Protein 5GTQ (pdb70)

Nearest PDB structures (foldseek):
  5d9c-assembly1_A  TM=1.001E+00  e=8.398E-59  Photinus pyralis
  4gn9-assembly1_A  TM=9.349E-01  e=7.511E-30  Mus musculus
  4gnc-assembly1_A  TM=9.225E-01  e=2.048E-28  Homo sapiens
  2ghs-assembly1_A  TM=9.171E-01  e=7.211E-23  Agrobacterium fabrum str. C58
  3o4j-assembly2_D  TM=4.867E-01  e=7.366E-07  Aeropyrum pernix

Foldseek 3Di:
DWDKFFPVLFFFAQFKAAWAAAQVQQKIKTARQPQQKIKIARPVVSDIAMAHDDFGWAYWFAAPPDPQWTFIWGFQWTWIFRDPRHDRHTPDIGTLDRQCVPPVQKGKHHWAAAQVQKIKTKMAGVPQDPLDDDFFMWIWIQDPPSDIDTAGGRAHAWAAWEAAPVRQKIWTFRQNQQFIWIWGADPVVRYTHDIDTQAHCVVPVQDATWHYWYAFNVGWIWTWGALRQWIWTAHPVHGHGTDDIDGHQARGWHYWAFGDNQQAKIKIWGRLNDDPPRPDDSVRHTTTIIIIHDPPTGHDHGRHHYD

Radius of gyration: 17.48 Å; Cα contacts (8 Å, |Δi|>4): 980; chains: 1; bounding box: 40×47×46 Å

Organism: Photinus pyralis (NCBI:txid7054)

InterPro domains:
  IPR005511 Senescence marker protein-30 (SMP-30) [PR01790] (17-34)
  IPR005511 Senescence marker protein-30 (SMP-30) [PR01790] (100-121)
  IPR005511 Senescence marker protein-30 (SMP-30) [PR01790] (145-167)
  IPR005511 Senescence marker protein-30 (SMP-30) [PR01790] (168-188)
  IPR005511 Senescence marker protein-30 (SMP-30) [PR01790] (210-227)
  IPR005511 Senescence marker protein-30 (SMP-30) [PR01790] (254-272)
  IPR011042 Six-bladed beta-propeller, TolB-like [G3DSA:2.120.10.30] (1-308)
  IPR013658 SMP-30/Gluconolactonase/LRE-like region [PF08450] (16-272)

Solvent-accessible surface area: 12678 Å² total; per-residue (Å²): 114,48,97,45,82,100,1,82,84,7,33,137,15,32,19,0,9,10,16,15,2,9,50,157,83,44,6,0,24,0,0,2,10,63,94,71,18,2,9,23,2,14,24,96,114,138,90,79,17,86,0,116,25,110,77,30,0,2,2,3,5,10,11,36,77,34,129,38,65,10,0,0,0,8,50,21,50,0,0,8,3,38,5,86,5,93,53,42,52,26,105,60,92,81,59,25,35,48,14,9,80,177,75,180,68,3,17,1,12,11,8,60,4,0,64,79,1,27,1,0,1,0,0,23,4,67,89,24,26,40,95,158,25,56,78,58,2,10,0,9,9,8,23,67,133,106,93,37,80,114,40,25,59,109,0,11,20,0,5,0,0,2,11,14,119,87,43,134,30,0,5,5,0,7,4,27,62,66,59,0,5,20,5,50,9,63,32,104,89,33,48,27,61,97,78,89,67,1,1,17,0,131,136,47,167,7,54,12,36,0,11,0,2,18,18,2,94,113,20,14,0,2,0,0,0,30,21,1,37,62,0,0,36,0,10,30,160,108,88,47,42,64,83,67,56,10,139,0,71,2,0,1,0,0,6,4,11,5,0,1,92,94,19,54,41,0,1,0,0,0,0,15,67,81,67,153,112,41,96,41,112,122,97,84,7,55,0,26,0,3,40,0,47,65,23,76,12,81,0,85,37,26,56,76,0,134,96

Secondary structure (DSSP, 8-state):
--EEEE-GGG---SSEEEEEEETTTTEEEEEETTTTEEEEEEGGGTEEEEEE-SS----EEEBTT-TTEEEEEETTEEEEEE--SSSSS-SEEEEEEES-TT-TTEEEEEEEE-TTS-EEEEEEETT--SSS----EEEEEE-GGG-EEEEEEEESBEEEEEE-TTSSEEEEEEGGGTEEEEEEEETTTTEEEEEEEEEEGGGGT--SEEEEEEE-TTS-EEEEEETTTEEEEE-SSSTT-EEEEEE-SSSBEEEEEEESTTS-EEEEEE-----TT-SS-GGG-----EEEE--S----PPPPBP-

B-factor: mean 13.77, std 8.2, range [5.48, 49.73]

CATH classification: 2.120.10.30

Structure (mmCIF, N/CA/C/O backbone):
data_5GTQ
#
_entry.id   5GTQ
#
_cell.length_a   47.275
_cell.length_b   76.696
_cell.length_c   83.980
_cell.angle_alpha   90.000
_cell.angle_beta   90.000
_cell.angle_gamma   90.000
#
_symmetry.space_group_name_H-M   'P 21 21 21'
#
loop_
_entity.id
_entity.type
_entity.pdbx_description
1 polymer 'Luciferin regenerating enzyme'
2 non-polymer 'MERCURY (II) ION'
3 non-polymer 'MAGNESIUM ION'
4 non-polymer (4S)-2-METHYL-2,4-PENTANEDIOL
5 non-polymer GLYCEROL
6 water water
#
loop_
_atom_site.group_PDB
_atom_site.id
_atom_site.type_symbol
_atom_site.label_atom_id
_atom_site.label_alt_id
_atom_site.label_comp_id
_atom_site.label_asym_id
_atom_site.label_entity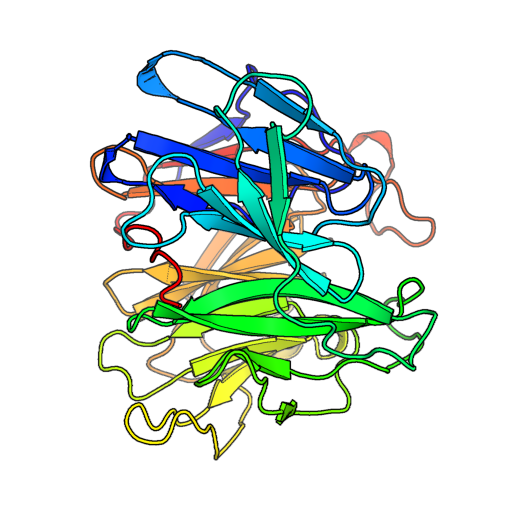_id
_atom_site.label_seq_id
_atom_site.pdbx_PDB_ins_code
_atom_site.Cartn_x
_atom_site.Cartn_y
_atom_site.Cartn_z
_atom_site.occupancy
_atom_site.B_iso_or_equiv
_atom_site.auth_seq_id
_atom_site.auth_comp_id
_atom_site.auth_asym_id
_atom_site.auth_atom_id
_atom_site.pdbx_PDB_model_num
ATOM 1 N N . GLY A 1 5 ? 40.700 38.451 27.264 1.00 32.48 2 GLY A N 1
ATOM 2 C CA . GLY A 1 5 ? 39.983 37.254 26.869 1.00 29.69 2 GLY A CA 1
ATOM 3 C C . GLY A 1 5 ? 40.587 36.550 25.669 1.00 27.65 2 GLY A C 1
ATOM 4 O O . GLY A 1 5 ? 41.363 37.148 24.921 1.00 28.97 2 GLY A O 1
ATOM 5 N N . PRO A 1 6 ? 40.235 35.279 25.482 1.00 24.16 3 PRO A N 1
ATOM 6 C CA . PRO A 1 6 ? 40.779 34.523 24.348 1.00 21.49 3 PRO A CA 1
ATOM 7 C C . PRO A 1 6 ? 40.408 35.179 23.027 1.00 18.47 3 PRO A C 1
ATOM 8 O O . PRO A 1 6 ? 39.398 35.876 22.918 1.00 21.44 3 PRO A O 1
ATOM 12 N N . VAL A 1 7 ? 41.246 34.963 22.018 1.00 15.58 4 VAL A N 1
ATOM 13 C CA . VAL A 1 7 ? 41.001 35.478 20.676 1.00 15.98 4 VAL A CA 1
ATOM 14 C C . VAL A 1 7 ? 40.318 34.381 19.868 1.00 12.64 4 VAL A C 1
ATOM 15 O O . VAL A 1 7 ? 40.830 33.261 19.762 1.00 13.26 4 VAL A O 1
ATOM 19 N N . VAL A 1 8 ? 39.157 34.696 19.309 1.00 12.91 5 VAL A N 1
ATOM 20 C CA . VAL A 1 8 ? 38.389 33.771 18.486 1.00 12.07 5 VAL A CA 1
ATOM 21 C C . VAL A 1 8 ? 38.470 34.285 17.057 1.00 12.76 5 VAL A C 1
ATOM 22 O O . VAL A 1 8 ? 37.952 35.364 16.751 1.00 15.71 5 VAL A O 1
ATOM 26 N N . GLU A 1 9 ? 39.126 33.528 16.181 1.00 12.36 6 GLU A N 1
ATOM 27 C CA . GLU A 1 9 ? 39.332 33.929 14.797 1.00 13.45 6 GLU A CA 1
ATOM 28 C C . GLU A 1 9 ? 38.477 33.060 13.890 1.00 11.25 6 GLU A C 1
ATOM 29 O O . GLU A 1 9 ? 38.561 31.835 13.944 1.00 11.77 6 GLU A O 1
ATOM 35 N N . LYS A 1 10 ? 37.677 33.684 13.044 1.00 11.44 7 LYS A N 1
ATOM 36 C CA . LYS A 1 10 ? 37.008 32.954 11.978 1.00 12.36 7 LYS A CA 1
ATOM 37 C C . LYS A 1 10 ? 38.039 32.634 10.900 1.00 12.40 7 LYS A C 1
ATOM 38 O O . LYS A 1 10 ? 38.774 33.517 10.464 1.00 16.08 7 LYS A O 1
ATOM 44 N N . ILE A 1 11 ? 38.119 31.378 10.473 1.00 10.91 8 ILE A N 1
ATOM 45 C CA . ILE A 1 11 ? 39.095 30.993 9.457 1.00 11.80 8 ILE A CA 1
ATOM 46 C C . ILE A 1 11 ? 38.472 31.260 8.093 1.00 12.65 8 ILE A C 1
ATOM 47 O O . ILE A 1 11 ? 37.721 30.437 7.559 1.00 13.39 8 ILE A O 1
ATOM 52 N N . ALA A 1 12 ? 38.788 32.427 7.531 1.00 17.72 9 ALA A N 1
ATOM 53 C CA . ALA A 1 12 ? 38.151 32.844 6.288 1.00 20.20 9 ALA A CA 1
ATOM 54 C C . ALA A 1 12 ? 38.411 31.842 5.171 1.00 21.03 9 ALA A C 1
ATOM 55 O O . ALA A 1 12 ? 37.508 31.542 4.376 1.00 24.46 9 ALA A O 1
ATOM 57 N N . GLU A 1 13 ? 39.635 31.295 5.116 1.00 19.53 10 GLU A N 1
ATOM 58 C CA . GLU A 1 13 ? 40.037 30.386 4.043 1.00 20.49 10 GLU A CA 1
ATOM 59 C C . GLU A 1 13 ? 39.128 29.165 3.943 1.00 17.91 10 GLU A C 1
ATOM 60 O O . GLU A 1 13 ? 39.017 28.563 2.871 1.00 20.50 10 GLU A O 1
ATOM 66 N N A LEU A 1 14 ? 38.381 28.825 4.996 0.80 13.58 11 LEU A N 1
ATOM 67 N N B LEU A 1 14 ? 38.614 28.714 5.075 0.20 15.99 11 LEU A N 1
ATOM 68 C CA A LEU A 1 14 ? 37.639 27.564 5.019 0.80 12.74 11 LEU A CA 1
ATOM 69 C CA B LEU A 1 14 ? 37.591 27.695 5.102 0.20 14.94 11 LEU A CA 1
ATOM 70 C C A LEU A 1 14 ? 36.167 27.654 4.603 0.80 12.44 11 LEU A C 1
ATOM 71 C C B LEU A 1 14 ? 36.266 28.418 4.959 0.20 14.87 11 LEU A C 1
ATOM 72 O O A LEU A 1 14 ? 35.554 26.615 4.333 0.80 12.86 11 LEU A O 1
ATOM 73 O O B LEU A 1 14 ? 36.042 29.455 5.591 0.20 16.16 11 LEU A O 1
ATOM 82 N N A GLY A 1 15 ? 35.580 28.841 4.541 0.80 12.29 12 GLY A N 1
ATOM 83 N N B GLY A 1 15 ? 35.415 27.907 4.093 0.20 13.44 12 GLY A N 1
ATOM 84 C CA A GLY A 1 15 ? 34.175 28.861 4.110 0.80 11.79 12 GLY A CA 1
ATOM 85 C CA B GLY A 1 15 ? 34.151 28.569 3.918 0.20 12.53 12 GLY A CA 1
ATOM 86 C C A GLY A 1 15 ? 33.195 28.304 5.149 0.80 10.42 12 GLY A C 1
ATOM 87 C C B GLY A 1 15 ? 33.208 28.279 5.061 0.20 11.45 12 GLY A C 1
ATOM 88 O O A GLY A 1 15 ? 33.500 28.192 6.343 0.80 12.12 12 GLY A O 1
ATOM 89 O O B GLY A 1 15 ? 33.557 28.345 6.245 0.20 12.32 12 GLY A O 1
ATOM 90 N N . LYS A 1 16 ? 31.992 27.951 4.677 1.00 9.77 13 LYS A N 1
ATOM 91 C CA . LYS A 1 16 ? 30.892 27.604 5.559 1.00 9.35 13 LYS A CA 1
ATOM 92 C C . LYS A 1 16 ? 30.484 26.163 5.306 1.00 8.70 13 LYS A C 1
ATOM 93 O O . LYS A 1 16 ? 30.497 25.698 4.160 1.00 11.71 13 LYS A O 1
ATOM 99 N N . TYR A 1 17 ? 30.099 25.469 6.374 1.00 7.33 14 TYR A N 1
ATOM 100 C CA . TYR A 1 17 ? 29.748 24.058 6.330 1.00 7.35 14 TYR A CA 1
ATOM 101 C C . TYR A 1 17 ? 28.335 23.842 6.838 1.00 7.15 14 TYR A C 1
ATOM 102 O O . TYR A 1 17 ? 27.910 24.478 7.798 1.00 9.65 14 TYR A O 1
ATOM 111 N N . THR A 1 18 ? 27.608 22.937 6.191 1.00 6.98 15 THR A N 1
ATOM 112 C CA . THR A 1 18 ? 26.275 22.567 6.651 1.00 6.74 15 THR A CA 1
ATOM 113 C C . THR A 1 18 ? 26.315 22.038 8.077 1.00 6.61 15 THR A C 1
ATOM 114 O O . THR A 1 18 ? 25.630 22.558 8.970 1.00 6.99 15 THR A O 1
ATOM 118 N N . VAL A 1 19 ? 27.117 21.000 8.306 1.00 6.73 16 VAL A N 1
ATOM 119 C CA . VAL A 1 19 ? 27.422 20.541 9.656 1.00 6.72 16 VAL A CA 1
ATOM 120 C C . VAL A 1 19 ? 28.894 20.143 9.673 1.00 6.23 16 VAL A C 1
ATOM 121 O O . VAL A 1 19 ? 29.234 18.963 9.495 1.00 6.59 16 VAL A O 1
ATOM 125 N N . GLY A 1 20 ? 29.783 21.120 9.819 1.00 6.51 17 GLY A N 1
ATOM 126 C CA . GLY A 1 20 ? 31.185 20.778 10.004 1.00 6.19 17 GLY A CA 1
ATOM 127 C C . GLY A 1 20 ? 31.336 20.040 11.317 1.00 6.08 17 GLY A C 1
ATOM 128 O O . GLY A 1 20 ? 30.645 20.345 12.289 1.00 7.05 17 GLY A O 1
ATOM 129 N N . GLU A 1 21 ? 32.241 19.060 11.362 1.00 6.13 18 GLU A N 1
ATOM 130 C CA . GLU A 1 21 ? 32.249 18.117 12.478 1.00 5.79 18 GLU A CA 1
ATOM 131 C C . GLU A 1 21 ? 33.555 17.323 12.484 1.00 5.69 18 GLU A C 1
ATOM 132 O O . GLU A 1 21 ? 34.360 17.382 11.545 1.00 6.01 18 GLU A O 1
ATOM 138 N N . GLY A 1 22 ? 33.734 16.534 13.547 1.00 5.85 19 GLY A N 1
ATOM 139 C CA . GLY A 1 22 ? 34.800 15.555 13.595 1.00 6.39 19 GLY A CA 1
ATOM 140 C C . GLY A 1 22 ? 36.217 16.057 13.347 1.00 5.62 19 GLY A C 1
ATOM 141 O O . GLY A 1 22 ? 36.990 15.410 12.646 1.00 6.69 19 GLY A O 1
ATOM 142 N N . PRO A 1 23 ? 36.614 17.183 13.942 1.00 5.90 20 PRO A N 1
ATOM 143 C CA . PRO A 1 23 ? 37.978 17.682 13.705 1.00 6.16 20 PRO A CA 1
ATOM 144 C C . PRO A 1 23 ? 39.034 16.773 14.320 1.00 5.65 20 PRO A C 1
ATOM 145 O O . PRO A 1 23 ? 38.879 16.284 15.444 1.00 6.46 20 PRO A O 1
ATOM 149 N N . HIS A 1 24 ? 40.131 16.597 13.584 1.00 6.26 21 HIS A N 1
ATOM 150 C CA . HIS A 1 24 ? 41.227 15.737 14.000 1.00 6.16 21 HIS A CA 1
ATOM 151 C C . HIS A 1 24 ? 42.527 16.414 13.599 1.00 6.18 21 HIS A C 1
ATOM 152 O O . HIS A 1 24 ? 42.727 16.712 12.413 1.00 6.76 21 HIS A O 1
ATOM 159 N N . TRP A 1 25 ? 43.407 16.648 14.567 1.00 6.42 22 TRP A N 1
ATOM 160 C CA . TRP A 1 25 ? 44.688 17.289 14.299 1.00 6.89 22 TRP A CA 1
ATOM 161 C C . TRP A 1 25 ? 45.785 16.237 14.214 1.00 7.05 22 TRP A C 1
ATOM 162 O O . TRP A 1 25 ? 46.097 15.561 15.209 1.00 7.90 22 TRP A O 1
ATOM 173 N N . ASP A 1 26 ? 46.388 16.115 13.037 1.00 7.59 23 ASP A N 1
ATOM 174 C CA . ASP A 1 26 ? 47.557 15.267 12.858 1.00 8.04 23 ASP A CA 1
ATOM 175 C C . ASP A 1 26 ? 48.801 16.112 13.109 1.00 8.46 23 ASP A C 1
ATOM 176 O O . ASP A 1 26 ? 49.154 16.990 12.311 1.00 9.66 23 ASP A O 1
ATOM 181 N N . HIS A 1 27 ? 49.467 15.850 14.224 1.00 9.99 24 HIS A N 1
ATOM 182 C CA . HIS A 1 27 ? 50.521 16.756 14.645 1.00 12.52 24 HIS A CA 1
ATOM 183 C C . HIS A 1 27 ? 51.774 16.616 13.784 1.00 13.18 24 HIS A C 1
ATOM 184 O O . HIS A 1 27 ? 52.447 17.616 13.517 1.00 14.34 24 HIS A O 1
ATOM 191 N N . GLU A 1 28 ? 52.090 15.406 13.308 1.00 13.68 25 GLU A N 1
ATOM 192 C CA . GLU A 1 28 ? 53.309 15.236 12.522 1.00 15.41 25 GLU A CA 1
ATOM 193 C C . GLU A 1 28 ? 53.257 16.010 11.213 1.00 14.52 25 GLU A C 1
ATOM 194 O O . GLU A 1 28 ? 54.283 16.531 10.767 1.00 17.01 25 GLU A O 1
ATOM 200 N N . THR A 1 29 ? 52.085 16.110 10.594 1.00 11.42 26 THR A N 1
ATOM 201 C CA . THR A 1 29 ? 51.946 16.844 9.344 1.00 11.62 26 THR A CA 1
ATOM 202 C C . THR A 1 29 ? 51.284 18.203 9.527 1.00 10.26 26 THR A C 1
ATOM 203 O O . THR A 1 29 ? 51.006 18.884 8.533 1.00 10.81 26 THR A O 1
ATOM 207 N N . GLN A 1 30 ? 51.010 18.602 10.767 1.00 9.51 27 GLN A N 1
ATOM 208 C CA . GLN A 1 30 ? 50.421 19.908 11.058 1.00 9.99 27 GLN A CA 1
ATOM 209 C C . GLN A 1 30 ? 49.187 20.162 10.195 1.00 8.78 27 GLN A C 1
ATOM 210 O O . GLN A 1 30 ? 49.040 21.211 9.568 1.00 9.13 27 GLN A O 1
ATOM 216 N N . THR A 1 31 ? 48.282 19.184 10.194 1.00 8.03 28 THR A N 1
ATOM 217 C CA . THR A 1 31 ? 47.123 19.186 9.316 1.00 8.01 28 THR A CA 1
ATOM 218 C C . THR A 1 31 ? 45.873 18.855 10.111 1.00 7.17 28 THR A C 1
ATOM 219 O O . THR A 1 31 ? 45.871 17.932 10.935 1.00 7.97 28 THR A O 1
ATOM 223 N N . LEU A 1 32 ? 44.806 19.606 9.843 1.00 7.13 29 LEU A N 1
ATOM 224 C CA . LEU A 1 32 ? 43.496 19.352 10.415 1.00 6.71 29 LEU A CA 1
ATOM 225 C C . LEU A 1 32 ? 42.638 18.628 9.387 1.00 7.15 29 LEU A C 1
ATOM 226 O O . LEU A 1 32 ? 42.509 19.083 8.242 1.00 9.52 29 LEU A O 1
ATOM 231 N N . TYR A 1 33 ? 42.034 17.520 9.792 1.00 6.34 30 TYR A N 1
ATOM 232 C CA . TYR A 1 33 ? 41.036 16.828 8.992 1.00 6.81 30 TYR A CA 1
ATOM 233 C C . TYR A 1 33 ? 39.684 16.996 9.673 1.00 6.90 30 TYR A C 1
ATOM 234 O O . TYR A 1 33 ? 39.600 17.089 10.902 1.00 7.79 30 TYR A O 1
ATOM 243 N N . PHE A 1 34 ? 38.617 17.044 8.879 1.00 6.42 31 PHE A N 1
ATOM 244 C CA . PHE A 1 34 ? 37.279 17.139 9.458 1.00 6.32 31 PHE A CA 1
ATOM 245 C C . PHE A 1 34 ? 36.267 16.635 8.434 1.00 5.98 31 PHE A C 1
ATOM 246 O O . PHE A 1 34 ? 36.633 16.216 7.329 1.00 6.59 31 PHE A O 1
ATOM 254 N N . VAL A 1 35 ? 34.991 16.629 8.826 1.00 5.81 32 VAL A N 1
ATOM 255 C CA . VAL A 1 35 ? 33.930 16.108 7.977 1.00 5.80 32 VAL A CA 1
ATOM 256 C C . VAL A 1 35 ? 32.789 17.111 7.908 1.00 5.53 32 VAL A C 1
ATOM 257 O O . VAL A 1 35 ? 32.698 18.046 8.707 1.00 6.17 32 VAL A O 1
ATOM 261 N N . ASP A 1 36 ? 31.870 16.860 6.980 1.00 6.12 33 ASP A N 1
ATOM 262 C CA . ASP A 1 36 ? 30.536 17.432 7.051 1.00 6.00 33 ASP A CA 1
ATOM 263 C C . ASP A 1 36 ? 29.568 16.257 7.209 1.00 6.41 33 ASP A C 1
ATOM 264 O O . ASP A 1 36 ? 29.537 15.354 6.361 1.00 7.48 33 ASP A O 1
ATOM 269 N N . THR A 1 37 ? 28.821 16.223 8.313 1.00 6.77 34 THR A N 1
ATOM 270 C CA . THR A 1 37 ? 27.980 15.051 8.587 1.00 7.18 34 THR A CA 1
ATOM 271 C C . THR A 1 37 ? 26.729 14.971 7.719 1.00 6.64 34 THR A C 1
ATOM 272 O O . THR A 1 37 ? 26.084 13.918 7.729 1.00 7.70 34 THR A O 1
ATOM 276 N N . VAL A 1 38 ? 26.406 16.010 6.941 1.00 6.67 35 VAL A N 1
ATOM 277 C CA . VAL A 1 38 ? 25.269 15.992 6.034 1.00 7.09 35 VAL A CA 1
ATOM 278 C C . VAL A 1 38 ? 25.698 15.919 4.575 1.00 7.28 35 VAL A C 1
ATOM 279 O O . VAL A 1 38 ? 25.062 15.225 3.779 1.00 9.19 35 VAL A O 1
ATOM 283 N N . GLU A 1 39 ? 26.782 16.596 4.211 1.00 6.49 36 GLU A N 1
ATOM 284 C CA . GLU A 1 39 ? 27.123 16.774 2.804 1.00 7.03 36 GLU A CA 1
ATOM 285 C C . GLU A 1 39 ? 27.981 15.651 2.236 1.00 6.36 36 GLU A C 1
ATOM 286 O O . GLU A 1 39 ? 28.355 15.723 1.052 1.00 7.41 36 GLU A O 1
ATOM 292 N N . LYS A 1 40 ? 28.306 14.639 3.037 1.00 5.94 37 LYS A N 1
ATOM 293 C CA . LYS A 1 40 ? 29.000 13.448 2.548 1.00 6.35 37 LYS A CA 1
ATOM 294 C C . LYS A 1 40 ? 30.393 13.808 2.043 1.00 5.69 37 LYS A C 1
ATOM 295 O O . LYS A 1 40 ? 30.856 13.309 1.013 1.00 7.06 37 LYS A O 1
ATOM 301 N N . THR A 1 41 ? 31.090 14.647 2.812 1.00 6.27 38 THR A N 1
ATOM 302 C CA . THR A 1 41 ? 32.403 15.139 2.431 1.00 6.38 38 THR A CA 1
ATOM 303 C C . THR A 1 41 ? 33.385 15.097 3.597 1.00 6.03 38 THR A C 1
ATOM 304 O O . THR A 1 41 ? 33.036 15.329 4.764 1.00 6.40 38 THR A O 1
ATOM 308 N N . PHE A 1 42 ? 34.632 14.824 3.238 1.00 6.30 39 PHE A N 1
ATOM 309 C CA . PHE A 1 42 ? 35.790 14.958 4.099 1.00 6.37 39 PHE A CA 1
ATOM 310 C C . PHE A 1 42 ? 36.571 16.199 3.687 1.00 6.49 39 PHE A C 1
ATOM 311 O O . PHE A 1 42 ? 36.510 16.636 2.532 1.00 7.44 39 PHE A O 1
ATOM 319 N N . HIS A 1 43 ? 37.340 16.747 4.632 1.00 6.77 40 HIS A N 1
ATOM 320 C CA . HIS A 1 43 ? 38.022 18.025 4.448 1.00 6.53 40 HIS A CA 1
ATOM 321 C C . HIS A 1 43 ? 39.395 17.979 5.086 1.00 6.99 40 HIS A C 1
ATOM 322 O O . HIS A 1 43 ? 39.609 17.297 6.096 1.00 7.61 40 HIS A O 1
ATOM 329 N N . LYS A 1 44 ? 40.321 18.722 4.482 1.00 7.07 41 LYS A N 1
ATOM 330 C CA . LYS A 1 44 ? 41.674 18.872 4.994 1.00 7.29 41 LYS A CA 1
ATOM 331 C C . LYS A 1 44 ? 42.051 20.344 4.981 1.00 7.09 41 LYS A C 1
ATOM 332 O O . LYS A 1 44 ? 41.807 21.049 3.988 1.00 8.15 41 LYS A O 1
ATOM 338 N N . TYR A 1 45 ? 42.678 20.801 6.064 1.00 7.14 42 TYR A N 1
ATOM 339 C CA A TYR A 1 45 ? 43.178 22.165 6.175 0.52 7.61 42 TYR A CA 1
ATOM 340 C CA B TYR A 1 45 ? 43.201 22.156 6.132 0.48 7.47 42 TYR A CA 1
ATOM 341 C C . TYR A 1 45 ? 44.611 22.118 6.688 1.00 6.95 42 TYR A C 1
ATOM 342 O O . TYR A 1 45 ? 44.858 21.555 7.757 1.00 7.85 42 TYR A O 1
ATOM 359 N N . VAL A 1 46 ? 45.537 22.724 5.952 1.00 7.79 43 VAL A N 1
ATOM 360 C CA . VAL A 1 46 ? 46.931 22.846 6.380 1.0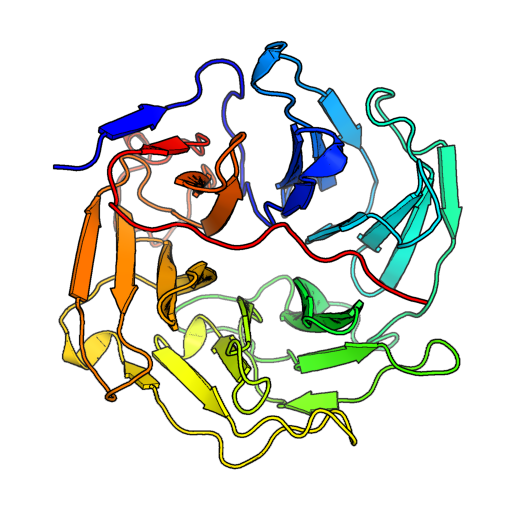0 7.64 43 VAL A CA 1
ATOM 361 C C . VAL A 1 46 ? 47.144 24.319 6.703 1.00 7.70 43 VAL A C 1
ATOM 362 O O . VAL A 1 46 ? 47.342 25.131 5.785 1.00 8.50 43 VAL A O 1
ATOM 366 N N . PRO A 1 47 ? 47.069 24.723 7.974 1.00 8.01 44 PRO A N 1
ATOM 367 C CA . PRO A 1 47 ? 47.046 26.167 8.258 1.00 8.95 44 PRO A CA 1
ATOM 368 C C . PRO A 1 47 ? 48.319 26.883 7.849 1.00 8.64 44 PRO A C 1
ATOM 369 O O . PRO A 1 47 ? 48.248 28.016 7.363 1.00 9.63 44 PRO A O 1
ATOM 373 N N . SER A 1 48 ? 49.489 26.261 8.027 1.00 8.69 45 SER A N 1
ATOM 374 C CA . SER A 1 48 ? 50.731 26.970 7.728 1.00 9.07 45 SER A CA 1
ATOM 375 C C . SER A 1 48 ? 50.879 27.286 6.248 1.00 8.97 45 SER A C 1
ATOM 376 O O . SER A 1 48 ? 51.604 28.223 5.897 1.00 11.58 45 SER A O 1
ATOM 379 N N . GLN A 1 49 ? 50.228 26.525 5.380 1.00 8.04 46 GLN A N 1
ATOM 380 C CA . GLN A 1 49 ? 50.296 26.746 3.942 1.00 7.94 46 GLN A CA 1
ATOM 381 C C . GLN A 1 49 ? 48.997 27.273 3.371 1.00 7.49 46 GLN A C 1
ATOM 382 O O . GLN A 1 49 ? 48.891 27.454 2.154 1.00 8.47 46 GLN A O 1
ATOM 388 N N . LYS A 1 50 ? 47.999 27.512 4.217 1.00 8.22 47 LYS A N 1
ATOM 389 C CA . LYS A 1 50 ? 46.691 27.967 3.768 1.00 9.72 47 LYS A CA 1
ATOM 390 C C . LYS A 1 50 ? 46.155 27.085 2.639 1.00 9.29 47 LYS A C 1
ATOM 391 O O . LYS A 1 50 ? 45.748 27.566 1.583 1.00 10.43 47 LYS A O 1
ATOM 397 N N . LYS A 1 51 ? 46.165 25.770 2.864 1.00 8.57 48 LYS A N 1
ATOM 398 C CA . LYS A 1 51 ? 45.713 24.806 1.870 1.00 8.54 48 LYS A CA 1
ATOM 399 C C . LYS A 1 51 ? 44.453 24.128 2.365 1.00 8.44 48 LYS A C 1
ATOM 400 O O . LYS A 1 51 ? 44.413 23.633 3.496 1.00 11.87 48 LYS A O 1
ATOM 406 N N . TYR A 1 52 ? 43.449 24.063 1.507 1.00 7.64 49 TYR A N 1
ATOM 407 C CA . TYR A 1 52 ? 42.175 23.441 1.823 1.00 8.22 49 TYR A CA 1
ATOM 408 C C . TYR A 1 52 ? 41.821 22.476 0.701 1.00 8.26 49 TYR A C 1
ATOM 409 O O . TYR A 1 52 ? 41.977 22.809 -0.479 1.00 11.07 49 TYR A O 1
ATOM 418 N N . THR A 1 53 ? 41.346 21.279 1.057 1.00 7.50 50 THR A N 1
ATOM 419 C CA . THR A 1 53 ? 40.833 20.331 0.078 1.00 7.93 50 THR A CA 1
ATOM 420 C C . THR A 1 53 ? 39.600 19.628 0.633 1.00 7.06 50 THR A C 1
ATOM 421 O O . THR A 1 53 ? 39.330 19.638 1.840 1.00 7.56 50 THR A O 1
ATOM 425 N N . PHE A 1 54 ? 38.865 18.982 -0.270 1.00 7.97 51 PHE A N 1
ATOM 426 C CA . PHE A 1 54 ? 37.685 18.214 0.099 1.00 7.90 51 PHE A CA 1
ATOM 427 C C . PHE A 1 54 ? 37.627 16.926 -0.713 1.00 7.83 51 PHE A C 1
ATOM 428 O O . PHE A 1 54 ? 38.237 16.800 -1.781 1.00 8.46 51 PHE A O 1
ATOM 436 N N . CYS A 1 55 ? 36.819 15.990 -0.222 1.00 7.87 52 CYS A N 1
ATOM 437 C CA . CYS A 1 55 ? 36.711 14.662 -0.796 1.00 7.81 52 CYS A CA 1
ATOM 438 C C . CYS A 1 55 ? 35.257 14.229 -0.675 1.00 6.95 52 CYS A C 1
ATOM 439 O O . CYS A 1 55 ? 34.677 14.302 0.411 1.00 8.76 52 CYS A O 1
ATOM 442 N N . LYS A 1 56 ? 34.666 13.785 -1.777 1.00 7.32 53 LYS A N 1
ATOM 443 C CA . LYS A 1 56 ? 33.251 13.427 -1.824 1.00 7.53 53 LYS A CA 1
ATOM 444 C C . LYS A 1 56 ? 33.046 11.918 -1.835 1.00 6.93 53 LYS A C 1
ATOM 445 O O . LYS A 1 56 ? 33.744 11.196 -2.553 1.00 8.49 53 LYS A O 1
ATOM 451 N N . VAL A 1 57 ? 32.051 11.452 -1.080 1.00 6.69 54 VAL A N 1
ATOM 452 C CA . VAL A 1 57 ? 31.563 10.082 -1.133 1.00 6.69 54 VAL A CA 1
ATOM 453 C C . VAL A 1 57 ? 30.038 10.111 -1.237 1.00 6.36 54 VAL A C 1
ATOM 454 O O . VAL A 1 57 ? 29.419 11.176 -1.209 1.00 7.33 54 VAL A O 1
ATOM 458 N N . ASP A 1 58 ? 29.425 8.924 -1.331 1.00 7.26 55 ASP A N 1
ATOM 459 C CA . ASP A 1 58 ? 27.973 8.838 -1.481 1.00 7.19 55 ASP A CA 1
ATOM 460 C C . ASP A 1 58 ? 27.259 8.286 -0.256 1.00 6.77 55 ASP A C 1
ATOM 461 O O . ASP A 1 58 ? 26.072 7.965 -0.339 1.00 8.03 55 ASP A O 1
ATOM 466 N N . LYS A 1 59 ? 27.949 8.199 0.877 1.00 7.47 56 LYS A N 1
ATOM 467 C CA . LYS A 1 59 ? 27.375 7.782 2.148 1.00 7.66 56 LYS A CA 1
ATOM 468 C C . LYS A 1 59 ? 27.598 8.878 3.179 1.00 7.13 56 LYS A C 1
ATOM 469 O O . LYS A 1 59 ? 28.546 9.660 3.079 1.00 7.91 56 LYS A O 1
ATOM 475 N N . LEU A 1 60 ? 26.730 8.910 4.187 1.00 7.57 57 LEU A N 1
ATOM 476 C CA . LEU A 1 60 ? 26.891 9.853 5.293 1.00 7.21 57 LEU A CA 1
ATOM 477 C C . LEU A 1 60 ? 28.168 9.561 6.075 1.00 6.77 57 LEU A C 1
ATOM 478 O O . LEU A 1 60 ? 28.430 8.412 6.443 1.00 8.40 57 LEU A O 1
ATOM 483 N N . VAL A 1 61 ? 28.937 10.608 6.385 1.00 6.62 58 VAL A N 1
ATOM 484 C CA . VAL A 1 61 ? 30.217 10.455 7.073 1.00 6.46 58 VAL A CA 1
ATOM 485 C C . VAL A 1 61 ? 30.174 11.196 8.403 1.00 6.10 58 VAL A C 1
ATOM 486 O O . VAL A 1 61 ? 29.430 12.170 8.568 1.00 7.11 58 VAL A O 1
ATOM 490 N N . SER A 1 62 ? 31.010 10.752 9.349 1.00 5.92 59 SER A N 1
ATOM 491 C CA . SER A 1 62 ? 30.986 11.373 10.669 1.00 5.92 59 SER A CA 1
ATOM 492 C C . SER A 1 62 ? 32.334 11.482 11.359 1.00 6.00 59 SER A C 1
ATOM 493 O O . SER A 1 62 ? 32.421 12.217 12.340 1.00 7.06 59 SER A O 1
ATOM 496 N N . PHE A 1 63 ? 33.378 10.797 10.903 1.00 5.84 60 PHE A N 1
ATOM 497 C CA . PHE A 1 63 ? 34.709 10.994 11.461 1.00 6.17 60 PHE A CA 1
ATOM 498 C C . PHE A 1 63 ? 35.728 10.598 10.409 1.00 5.68 60 PHE A C 1
ATOM 499 O O . PHE A 1 63 ? 35.419 9.880 9.449 1.00 6.41 60 PHE A O 1
ATOM 507 N N . ILE A 1 64 ? 36.950 11.081 10.616 1.00 5.82 61 ILE A N 1
ATOM 508 C CA . ILE A 1 64 ? 38.095 10.798 9.759 1.00 6.20 61 ILE A CA 1
ATOM 509 C C . ILE A 1 64 ? 39.325 10.806 10.656 1.00 5.60 61 ILE A C 1
ATOM 510 O O . ILE A 1 64 ? 39.636 11.819 11.296 1.00 6.55 61 ILE A O 1
ATOM 515 N N . ILE A 1 65 ? 40.030 9.679 10.719 1.00 6.35 62 ILE A N 1
ATOM 516 C CA . ILE A 1 65 ? 41.160 9.524 11.631 1.00 6.57 62 ILE A CA 1
ATOM 517 C C . ILE A 1 65 ? 42.254 8.776 10.880 1.00 6.44 62 ILE A C 1
ATOM 518 O O . ILE A 1 65 ? 42.006 7.673 10.371 1.00 7.65 62 ILE A O 1
ATOM 523 N N . PRO A 1 66 ? 43.475 9.311 10.793 1.00 7.19 63 PRO A N 1
ATOM 524 C CA . PRO A 1 66 ? 44.546 8.577 10.106 1.00 7.22 63 PRO A CA 1
ATOM 525 C C . PRO A 1 66 ? 44.733 7.172 10.675 1.00 7.28 63 PRO A C 1
ATOM 526 O O . PRO A 1 66 ? 44.636 6.941 11.887 1.00 7.91 63 PRO A O 1
ATOM 530 N N . LEU A 1 67 ? 45.026 6.228 9.779 1.00 7.51 64 LEU A N 1
ATOM 531 C CA . LEU A 1 67 ? 45.309 4.851 10.152 1.00 8.31 64 LEU A CA 1
ATOM 532 C C . LEU A 1 67 ? 46.765 4.756 10.598 1.00 8.25 64 LEU A C 1
ATOM 533 O O . LEU A 1 67 ? 47.680 5.096 9.833 1.00 9.85 64 LEU A O 1
ATOM 538 N N . ALA A 1 68 ? 46.991 4.283 11.821 1.00 9.22 65 ALA A N 1
ATOM 539 C CA . ALA A 1 68 ? 48.349 4.166 12.338 1.00 11.25 65 ALA A CA 1
ATOM 540 C C . ALA A 1 68 ? 49.195 3.300 11.417 1.00 12.90 65 ALA A C 1
ATOM 541 O O . ALA A 1 68 ? 48.785 2.200 11.034 1.00 13.58 65 ALA A O 1
ATOM 543 N N . GLY A 1 69 ? 50.378 3.802 11.062 1.00 13.22 66 GLY A N 1
ATOM 544 C CA . GLY A 1 69 ? 51.321 3.046 10.267 1.00 15.14 66 GLY A CA 1
ATOM 545 C C . GLY A 1 69 ? 51.071 3.051 8.775 1.00 14.93 66 GLY A C 1
ATOM 546 O O . GLY A 1 69 ? 51.851 2.441 8.039 1.00 17.58 66 GLY A O 1
ATOM 547 N N . SER A 1 70 ? 50.025 3.724 8.295 1.00 13.72 67 SER A N 1
ATOM 548 C CA . SER A 1 70 ? 49.639 3.666 6.885 1.00 13.17 67 SER A CA 1
ATOM 549 C C . SER A 1 70 ? 49.398 5.063 6.334 1.00 12.60 67 SER A C 1
ATOM 550 O O . SER A 1 70 ? 48.247 5.502 6.196 1.00 10.74 67 SER A O 1
ATOM 553 N N . PRO A 1 71 ? 50.463 5.775 5.969 1.00 15.13 68 PRO A N 1
ATOM 554 C CA . PRO A 1 71 ? 50.289 7.087 5.333 1.00 16.02 68 PRO A CA 1
ATOM 555 C C . PRO A 1 71 ? 49.345 6.998 4.145 1.00 14.03 68 PRO A C 1
ATOM 556 O O . PRO A 1 71 ? 49.376 6.043 3.365 1.00 15.97 68 PRO A O 1
ATOM 560 N N . GLY A 1 72 ? 48.485 7.998 4.018 1.00 12.57 69 GLY A N 1
ATOM 561 C CA . GLY A 1 72 ? 47.552 8.025 2.916 1.00 11.73 69 GLY A CA 1
ATOM 562 C C . GLY A 1 72 ? 46.291 7.230 3.138 1.00 9.27 69 GLY A C 1
ATOM 563 O O . GLY A 1 72 ? 45.474 7.131 2.210 1.00 9.67 69 GLY A O 1
ATOM 564 N N . ARG A 1 73 ? 46.099 6.662 4.332 1.00 8.57 70 ARG A N 1
ATOM 565 C CA . ARG A 1 73 ? 44.902 5.900 4.635 1.00 8.22 70 ARG A CA 1
ATOM 566 C C . ARG A 1 73 ? 44.267 6.428 5.912 1.00 7.62 70 ARG A C 1
ATOM 567 O O . ARG A 1 73 ? 44.956 6.852 6.849 1.00 8.10 70 ARG A O 1
ATOM 575 N N . PHE A 1 74 ? 42.935 6.390 5.937 1.00 7.22 71 PHE A N 1
ATOM 576 C CA . PHE A 1 74 ? 42.150 6.968 7.014 1.00 7.23 71 PHE A CA 1
ATOM 577 C C . PHE A 1 74 ? 41.052 5.994 7.401 1.00 7.45 71 PHE A C 1
ATOM 578 O O . PHE A 1 74 ? 40.461 5.344 6.537 1.00 8.95 71 PHE A O 1
ATOM 586 N N . VAL A 1 75 ? 40.745 5.930 8.694 1.00 6.78 72 VAL A N 1
ATOM 587 C CA . VAL A 1 75 ? 39.583 5.195 9.178 1.00 7.08 72 VAL A CA 1
ATOM 588 C C . VAL A 1 75 ? 38.428 6.178 9.286 1.00 6.82 72 VAL A C 1
ATOM 589 O O . VAL A 1 75 ? 38.566 7.256 9.882 1.00 7.16 72 VAL A O 1
ATOM 593 N N . VAL A 1 76 ? 37.305 5.835 8.656 1.00 6.42 73 VAL A N 1
ATOM 594 C CA . VAL A 1 76 ? 36.167 6.732 8.516 1.00 6.51 73 VAL A CA 1
ATOM 595 C C . VAL A 1 76 ? 34.893 5.941 8.759 1.00 6.12 73 VAL A C 1
ATOM 596 O O . VAL A 1 76 ? 34.890 4.709 8.787 1.00 7.20 73 VAL A O 1
ATOM 600 N N . SER A 1 77 ? 33.794 6.679 8.871 1.00 6.52 74 SER A N 1
ATOM 601 C CA . SER A 1 77 ? 32.462 6.099 8.802 1.00 6.92 74 SER A CA 1
ATOM 602 C C . SER A 1 77 ? 31.829 6.381 7.445 1.00 6.87 74 SER A C 1
ATOM 603 O O . SER A 1 77 ? 31.970 7.473 6.886 1.00 7.58 74 SER A O 1
ATOM 606 N N . LEU A 1 78 ? 31.105 5.377 6.948 1.00 7.03 75 LEU A N 1
ATOM 607 C CA . LEU A 1 78 ? 30.295 5.473 5.734 1.00 7.26 75 LEU A CA 1
ATOM 608 C C . LEU A 1 78 ? 28.945 4.877 6.121 1.00 7.24 75 LEU A C 1
ATOM 609 O O . LEU A 1 78 ? 28.769 3.652 6.090 1.00 8.05 75 LEU A O 1
ATOM 614 N N . GLU A 1 79 ? 28.004 5.745 6.495 1.00 7.41 76 GLU A N 1
ATOM 615 C CA A GLU A 1 79 ? 26.708 5.327 7.017 0.57 8.15 76 GLU A CA 1
ATOM 616 C CA B GLU A 1 79 ? 26.708 5.343 7.033 0.43 8.43 76 GLU A CA 1
ATOM 617 C C . GLU A 1 79 ? 26.909 4.511 8.298 1.00 7.56 76 GLU A C 1
ATOM 618 O O . GLU A 1 79 ? 27.282 5.077 9.329 1.00 8.62 76 GLU A O 1
ATOM 629 N N . ARG A 1 80 ? 26.705 3.188 8.249 1.00 7.54 77 ARG A N 1
ATOM 630 C CA A ARG A 1 80 ? 26.931 2.325 9.402 0.46 8.10 77 ARG A CA 1
ATOM 631 C CA B ARG A 1 80 ? 26.923 2.315 9.396 0.54 8.01 77 ARG A CA 1
ATOM 632 C C . ARG A 1 80 ? 28.203 1.496 9.292 1.00 7.65 77 ARG A C 1
ATOM 633 O O . ARG A 1 80 ? 28.481 0.675 10.181 1.00 8.68 77 ARG A O 1
ATOM 648 N N . GLU A 1 81 ? 28.980 1.683 8.231 1.00 7.95 78 GLU A N 1
ATOM 649 C CA . GLU A 1 81 ? 30.228 0.963 8.056 1.00 8.56 78 GLU A CA 1
ATOM 650 C C . GLU A 1 81 ? 31.413 1.764 8.572 1.00 7.56 78 GLU A C 1
ATOM 651 O O . GLU A 1 81 ? 31.523 2.969 8.336 1.00 8.90 78 GLU A O 1
ATOM 657 N N . ILE A 1 82 ? 32.295 1.078 9.280 1.00 7.55 79 ILE A N 1
ATOM 658 C CA . ILE A 1 82 ? 33.639 1.574 9.528 1.00 7.31 79 ILE A CA 1
ATOM 659 C C . ILE A 1 82 ? 34.495 1.086 8.368 1.00 7.26 79 ILE A C 1
ATOM 660 O O . ILE A 1 82 ? 34.467 -0.107 8.037 1.00 8.41 79 ILE A O 1
ATOM 665 N N . ALA A 1 83 ? 35.230 1.996 7.727 1.00 7.12 80 ALA A N 1
ATOM 666 C CA . ALA A 1 83 ? 35.967 1.665 6.514 1.00 7.61 80 ALA A CA 1
ATOM 667 C C . ALA A 1 83 ? 37.326 2.338 6.528 1.00 7.11 80 ALA A C 1
ATOM 668 O O . ALA A 1 83 ? 37.545 3.318 7.244 1.00 8.37 80 ALA A O 1
ATOM 670 N N . ILE A 1 84 ? 38.239 1.814 5.715 1.00 7.54 81 ILE A N 1
ATOM 671 C CA . ILE A 1 84 ? 39.504 2.481 5.444 1.00 7.77 81 ILE A CA 1
ATOM 672 C C . ILE A 1 84 ? 39.414 3.132 4.075 1.00 7.68 81 ILE A C 1
ATOM 673 O O . ILE A 1 84 ? 39.176 2.460 3.062 1.00 9.36 81 ILE A O 1
ATOM 678 N N . LEU A 1 85 ? 39.595 4.439 4.036 1.00 7.87 82 LEU A N 1
ATOM 679 C CA . LEU A 1 85 ? 39.678 5.158 2.781 1.00 8.97 82 LEU A CA 1
ATOM 680 C C . LEU A 1 85 ? 41.131 5.442 2.456 1.00 8.00 82 LEU A C 1
ATOM 681 O O . LEU A 1 85 ? 41.882 5.940 3.300 1.00 8.96 82 LEU A O 1
ATOM 686 N N . THR A 1 86 ? 41.522 5.122 1.233 1.00 8.86 83 THR A N 1
ATOM 687 C CA . THR A 1 86 ? 42.830 5.498 0.721 1.00 8.66 83 THR A CA 1
ATOM 688 C C . THR A 1 86 ? 42.615 6.803 -0.025 1.00 8.84 83 THR A C 1
ATOM 689 O O . THR A 1 86 ? 41.873 6.842 -1.012 1.00 9.56 83 THR A O 1
ATOM 693 N N . TRP A 1 87 ? 43.193 7.882 0.493 1.00 8.52 84 TRP A N 1
ATOM 694 C CA . TRP A 1 87 ? 42.945 9.222 -0.026 1.00 8.62 84 TRP A CA 1
ATOM 695 C C . TRP A 1 87 ? 44.248 10.000 0.004 1.00 8.73 84 TRP A C 1
ATOM 696 O O . TRP A 1 87 ? 44.927 10.040 1.035 1.00 9.53 84 TRP A O 1
ATOM 707 N N . ASP A 1 88 ? 44.584 10.611 -1.125 1.00 8.80 85 ASP A N 1
ATOM 708 C CA . ASP A 1 88 ? 45.793 11.420 -1.233 1.00 8.87 85 ASP A CA 1
ATOM 709 C C . ASP A 1 88 ? 45.675 12.792 -0.571 1.00 9.01 85 ASP A C 1
ATOM 710 O O . ASP A 1 88 ? 46.632 13.577 -0.629 1.00 9.66 85 ASP A O 1
ATOM 715 N N . GLY A 1 89 ? 44.553 13.093 0.075 1.00 8.24 86 GLY A N 1
ATOM 716 C CA . GLY A 1 89 ? 44.390 14.358 0.761 1.00 8.47 86 GLY A CA 1
ATOM 717 C C . GLY A 1 89 ? 44.084 15.542 -0.123 1.00 7.71 86 GLY A C 1
ATOM 718 O O . GLY A 1 89 ? 44.083 16.676 0.375 1.00 8.31 86 GLY A O 1
ATOM 719 N N . VAL A 1 90 ? 43.824 15.327 -1.414 1.00 7.82 87 VAL A N 1
ATOM 720 C CA . VAL A 1 90 ? 43.666 16.450 -2.334 1.00 7.76 87 VAL A CA 1
ATOM 721 C C . VAL A 1 90 ? 42.699 16.164 -3.482 1.00 8.21 87 VAL A C 1
ATOM 722 O O . VAL A 1 90 ? 41.953 17.056 -3.898 1.00 8.66 87 VAL A O 1
ATOM 726 N N . SER A 1 91 ? 42.704 14.943 -4.022 1.00 8.17 88 SER A N 1
ATOM 727 C CA . SER A 1 91 ? 41.729 14.587 -5.046 1.00 8.03 88 SER A CA 1
ATOM 728 C C . SER A 1 91 ? 40.324 14.628 -4.455 1.00 8.53 88 SER A C 1
ATOM 729 O O . SER A 1 91 ? 40.117 14.384 -3.269 1.00 8.93 88 SER A O 1
ATOM 732 N N . ALA A 1 92 ? 39.343 14.910 -5.303 1.00 7.88 89 ALA A N 1
ATOM 733 C CA . ALA A 1 92 ? 37.973 15.100 -4.845 1.00 8.90 89 ALA A CA 1
ATOM 734 C C . ALA A 1 92 ? 37.223 13.804 -4.566 1.00 9.18 89 ALA A C 1
ATOM 735 O O . ALA A 1 92 ? 36.031 13.857 -4.259 1.00 9.65 89 ALA A O 1
ATOM 737 N N . ALA A 1 93 ? 37.885 12.657 -4.614 1.00 10.92 90 ALA A N 1
ATOM 738 C CA . ALA A 1 93 ? 37.274 11.384 -4.264 1.00 11.85 90 ALA A CA 1
ATOM 739 C C . ALA A 1 93 ? 38.372 10.473 -3.745 1.00 10.25 90 ALA A C 1
ATOM 740 O O . ALA A 1 93 ? 39.550 10.702 -4.035 1.00 10.93 90 ALA A O 1
ATOM 742 N N . PRO A 1 94 ? 38.033 9.456 -2.954 1.00 11.33 91 PRO A N 1
ATOM 743 C CA A PRO A 1 94 ? 39.056 8.502 -2.512 0.45 10.82 91 PRO A CA 1
ATOM 744 C CA B PRO A 1 94 ? 39.067 8.515 -2.515 0.55 10.68 91 PRO A CA 1
ATOM 745 C C . PRO A 1 94 ? 39.585 7.693 -3.683 1.00 9.63 91 PRO A C 1
ATOM 746 O O . PRO A 1 94 ? 38.900 7.479 -4.684 1.00 12.27 91 PRO A O 1
ATOM 753 N N . THR A 1 95 ? 40.818 7.232 -3.538 1.00 8.56 92 THR A N 1
ATOM 754 C CA . THR A 1 95 ? 41.362 6.275 -4.489 1.00 8.79 92 THR A CA 1
ATOM 755 C C . THR A 1 95 ? 40.671 4.928 -4.375 1.00 9.39 92 THR A C 1
ATOM 756 O O . THR A 1 95 ? 40.369 4.292 -5.392 1.00 10.55 92 THR A O 1
ATOM 760 N N . SER A 1 96 ? 40.401 4.484 -3.151 1.00 8.98 93 SER A N 1
ATOM 761 C CA . SER A 1 96 ? 39.746 3.204 -2.932 1.00 9.23 93 SER A CA 1
ATOM 762 C C . SER A 1 96 ? 39.171 3.180 -1.522 1.00 8.89 93 SER A C 1
ATOM 763 O O . SER A 1 96 ? 39.538 3.986 -0.653 1.00 9.01 93 SER A O 1
ATOM 766 N N . ILE A 1 97 ? 38.271 2.220 -1.309 1.00 9.63 94 ILE A N 1
ATOM 767 C CA . ILE A 1 97 ? 37.545 2.044 -0.056 1.00 10.38 94 ILE A CA 1
ATOM 768 C C . ILE A 1 97 ? 37.651 0.582 0.336 1.00 10.21 94 ILE A C 1
ATOM 769 O O . ILE A 1 97 ? 37.362 -0.300 -0.478 1.00 12.72 94 ILE A O 1
ATOM 774 N N . GLU A 1 98 ? 38.036 0.324 1.586 1.00 10.00 95 GLU A N 1
ATOM 775 C CA . GLU A 1 98 ? 38.088 -1.026 2.138 1.00 11.11 95 GLU A CA 1
ATOM 776 C C . GLU A 1 98 ? 37.167 -1.066 3.353 1.00 10.71 95 GLU A C 1
ATOM 777 O O . GLU A 1 98 ? 37.486 -0.498 4.399 1.00 10.66 95 GLU A O 1
ATOM 783 N N . ALA A 1 99 ? 36.027 -1.734 3.235 1.00 12.25 96 ALA A N 1
ATOM 784 C CA . ALA A 1 99 ? 35.134 -1.859 4.383 1.00 13.22 96 ALA A CA 1
ATOM 785 C C . ALA A 1 99 ? 35.771 -2.740 5.455 1.00 12.54 96 ALA A C 1
ATOM 786 O O . ALA A 1 99 ? 36.416 -3.744 5.146 1.00 16.82 96 ALA A O 1
ATOM 788 N N . ILE A 1 100 ? 35.599 -2.358 6.721 1.00 10.71 97 ILE A N 1
ATOM 789 C CA A ILE A 1 100 ? 36.075 -3.164 7.841 0.51 10.52 97 ILE A CA 1
ATOM 790 C CA B ILE A 1 100 ? 36.074 -3.154 7.851 0.49 10.53 97 ILE A CA 1
ATOM 791 C C . ILE A 1 100 ? 34.912 -3.931 8.447 1.00 10.80 97 ILE A C 1
ATOM 792 O O . ILE A 1 100 ? 34.944 -5.160 8.527 1.00 12.12 97 ILE A O 1
ATOM 801 N N . VAL A 1 101 ? 33.873 -3.217 8.880 1.00 10.20 98 VAL A N 1
ATOM 802 C CA . VAL A 1 101 ? 32.730 -3.862 9.513 1.00 10.09 98 VAL A CA 1
ATOM 803 C C . VAL A 1 101 ? 31.538 -2.928 9.436 1.00 9.12 98 VAL A C 1
ATOM 804 O O . VAL A 1 101 ? 31.678 -1.705 9.552 1.00 10.89 98 VAL A O 1
ATOM 808 N N . ASN A 1 102 ? 30.349 -3.508 9.267 1.00 9.83 99 ASN A N 1
ATOM 809 C CA . ASN A 1 102 ? 29.101 -2.773 9.419 1.00 10.30 99 ASN A CA 1
ATOM 810 C C . ASN A 1 102 ? 28.627 -2.967 10.853 1.00 9.59 99 ASN A C 1
ATOM 811 O O . ASN A 1 102 ? 28.364 -4.098 11.276 1.00 10.30 99 ASN A O 1
ATOM 816 N N . VAL A 1 103 ? 28.527 -1.874 11.609 1.00 8.70 100 VAL A N 1
ATOM 817 C CA . VAL A 1 103 ? 28.230 -2.019 13.036 1.00 9.00 100 VAL A CA 1
ATOM 818 C C . VAL A 1 103 ? 26.790 -2.419 13.299 1.00 8.95 100 VAL A C 1
ATOM 819 O O . VAL A 1 103 ? 26.491 -2.961 14.364 1.00 10.20 100 VAL A O 1
ATOM 823 N N . GLU A 1 104 ? 25.871 -2.086 12.395 1.00 8.85 101 GLU A N 1
ATOM 824 C CA . GLU A 1 104 ? 24.437 -2.315 12.602 1.00 9.07 101 GLU A CA 1
ATOM 825 C C . GLU A 1 104 ? 23.800 -2.683 11.270 1.00 8.83 101 GLU A C 1
ATOM 826 O O . GLU A 1 104 ? 23.002 -1.923 10.714 1.00 9.36 101 GLU A O 1
ATOM 832 N N . PRO A 1 105 ? 24.116 -3.873 10.741 1.00 9.51 102 PRO A N 1
ATOM 833 C CA . PRO A 1 105 ? 23.662 -4.212 9.381 1.00 11.19 102 PRO A CA 1
ATOM 834 C C . PRO A 1 105 ? 22.161 -4.229 9.222 1.00 10.31 102 PRO A C 1
ATOM 835 O O . PRO A 1 105 ? 21.664 -4.021 8.106 1.00 12.73 102 PRO A O 1
ATOM 839 N N . HIS A 1 106 ? 21.417 -4.488 10.293 1.00 9.41 103 HIS A N 1
ATOM 840 C CA . HIS A 1 106 ? 19.976 -4.661 10.192 1.00 9.83 103 HIS A CA 1
ATOM 841 C C . HIS A 1 106 ? 19.188 -3.493 10.760 1.00 11.59 103 HIS A C 1
ATOM 842 O O . HIS A 1 106 ? 17.968 -3.608 10.933 1.00 14.09 103 HIS A O 1
ATOM 849 N N . ILE A 1 107 ? 19.843 -2.364 11.027 1.00 10.21 104 ILE A N 1
ATOM 850 C CA . ILE A 1 107 ? 19.142 -1.157 11.456 1.00 10.45 104 ILE A CA 1
ATOM 851 C C . ILE A 1 107 ? 19.232 -0.136 10.331 1.00 10.54 104 ILE A C 1
ATOM 852 O O . ILE A 1 107 ? 20.148 0.694 10.293 1.00 10.64 104 ILE A O 1
ATOM 857 N N . LYS A 1 108 ? 18.269 -0.192 9.410 1.00 11.68 105 LYS A N 1
ATOM 858 C CA . LYS A 1 108 ? 18.416 0.452 8.110 1.00 14.63 105 LYS A CA 1
ATOM 859 C C . LYS A 1 108 ? 18.421 1.966 8.189 1.00 12.77 105 LYS A C 1
ATOM 860 O O . LYS A 1 108 ? 18.936 2.616 7.273 1.00 14.98 105 LYS A O 1
ATOM 866 N N . ASN A 1 109 ? 17.856 2.552 9.241 1.00 11.11 106 ASN A N 1
ATOM 867 C CA . ASN A 1 109 ? 17.801 4.004 9.320 1.00 12.02 106 ASN A CA 1
ATOM 868 C C . ASN A 1 109 ? 18.720 4.578 10.387 1.00 10.56 106 ASN A C 1
ATOM 869 O O . ASN A 1 109 ? 18.510 5.717 10.818 1.00 11.58 106 ASN A O 1
ATOM 874 N N . ASN A 1 110 ? 19.730 3.824 10.814 1.00 8.69 107 ASN A N 1
ATOM 875 C CA . ASN A 1 110 ? 20.749 4.341 11.717 1.00 8.37 107 ASN A CA 1
ATOM 876 C C . ASN A 1 110 ? 21.991 4.777 10.941 1.00 7.75 107 ASN A C 1
ATOM 877 O O . ASN A 1 110 ? 22.187 4.426 9.771 1.00 8.48 107 ASN A O 1
ATOM 882 N N . ARG A 1 111 ? 22.841 5.546 11.620 1.00 7.46 108 ARG A N 1
ATOM 883 C CA . ARG A 1 111 ? 24.132 5.967 11.091 1.00 6.80 108 ARG A CA 1
ATOM 884 C C . ARG A 1 111 ? 25.121 6.058 12.246 1.00 6.95 108 ARG A C 1
ATOM 885 O O . ARG A 1 111 ? 24.736 6.252 13.403 1.00 7.38 108 ARG A O 1
ATOM 893 N N . LEU A 1 112 ? 26.404 5.939 11.913 1.00 6.62 109 LEU A N 1
ATOM 894 C CA . LEU A 1 112 ? 27.448 6.315 12.851 1.00 6.35 109 LEU A CA 1
ATOM 895 C C . LEU A 1 112 ? 27.472 7.833 13.025 1.00 6.06 109 LEU A C 1
ATOM 896 O O . LEU A 1 112 ? 27.172 8.599 12.099 1.00 6.53 109 LEU A O 1
ATOM 901 N N . ASN A 1 113 ? 27.866 8.267 14.223 1.00 6.13 110 ASN A N 1
ATOM 902 C CA . ASN A 1 113 ? 28.100 9.674 14.510 1.00 6.38 110 ASN A CA 1
ATOM 903 C C . ASN A 1 113 ? 29.507 9.856 15.085 1.00 6.10 110 ASN A C 1
ATOM 904 O O . ASN A 1 113 ? 30.474 9.402 14.463 1.00 6.47 110 ASN A O 1
ATOM 909 N N . ASP A 1 114 ? 29.677 10.519 16.227 1.00 5.64 111 ASP A N 1
ATOM 910 C CA . ASP A 1 114 ? 31.035 10.922 16.587 1.00 6.41 111 ASP A CA 1
ATOM 911 C C . ASP A 1 114 ? 31.897 9.700 16.901 1.00 5.71 111 ASP A C 1
ATOM 912 O O . ASP A 1 114 ? 31.401 8.643 17.321 1.00 6.31 111 ASP A O 1
ATOM 917 N N . GLY A 1 115 ? 33.192 9.845 16.661 1.00 6.25 112 GLY A N 1
ATOM 918 C CA . GLY A 1 115 ? 34.144 8.770 16.895 1.00 6.60 112 GLY A CA 1
ATOM 919 C C . GLY A 1 115 ? 35.513 9.341 17.135 1.00 6.32 112 GLY A C 1
ATOM 920 O O . GLY A 1 115 ? 35.841 10.433 16.663 1.00 7.18 112 GLY A O 1
ATOM 921 N N . LYS A 1 116 ? 36.330 8.592 17.875 1.00 5.92 113 LYS A N 1
ATOM 922 C CA . LYS A 1 116 ? 37.659 9.035 18.267 1.00 6.28 113 LYS A CA 1
ATOM 923 C C . LYS A 1 116 ? 38.426 7.804 18.737 1.00 6.14 113 LYS A C 1
ATOM 924 O O . LYS A 1 116 ? 37.823 6.885 19.306 1.00 6.95 113 LYS A O 1
ATOM 930 N N . ALA A 1 117 ? 39.746 7.791 18.520 1.00 6.65 114 ALA A N 1
ATOM 931 C CA . ALA A 1 117 ? 40.576 6.748 19.110 1.00 7.19 114 ALA A CA 1
ATOM 932 C C . ALA A 1 117 ? 40.867 7.082 20.566 1.00 7.83 114 ALA A C 1
ATOM 933 O O . ALA A 1 117 ? 41.191 8.227 20.900 1.00 8.34 114 ALA A O 1
ATOM 935 N N . ASP A 1 118 ? 40.795 6.058 21.426 1.00 8.34 115 ASP A N 1
ATOM 936 C CA . ASP A 1 118 ? 41.289 6.187 22.782 1.00 9.04 115 ASP A CA 1
ATOM 937 C C . ASP A 1 118 ? 42.814 6.338 22.731 1.00 8.88 115 ASP A C 1
ATOM 938 O O . ASP A 1 118 ? 43.427 6.227 21.666 1.00 9.54 115 ASP A O 1
ATOM 943 N N . PRO A 1 119 ? 43.466 6.647 23.855 1.00 10.70 116 PRO A N 1
ATOM 944 C CA . PRO A 1 119 ? 44.914 6.902 23.788 1.00 11.32 116 PRO A CA 1
ATOM 945 C C . PRO A 1 119 ? 45.730 5.688 23.373 1.00 12.13 116 PRO A C 1
ATOM 946 O O . PRO A 1 119 ? 46.892 5.855 22.990 1.00 13.56 116 PRO A O 1
ATOM 950 N N . LEU A 1 120 ? 45.152 4.491 23.401 1.00 11.82 117 LEU A N 1
ATOM 951 C CA . LEU A 1 120 ? 45.812 3.271 22.953 1.00 13.30 117 LEU A CA 1
ATOM 952 C C . LEU A 1 120 ? 45.571 2.978 21.480 1.00 12.03 117 LEU A C 1
ATOM 953 O O . LEU A 1 120 ? 46.090 1.982 20.967 1.00 12.84 117 LEU A O 1
ATOM 958 N N . GLY A 1 121 ? 44.790 3.809 20.789 1.00 9.73 118 GLY A N 1
ATOM 959 C CA . GLY A 1 121 ? 44.538 3.613 19.380 1.00 9.21 118 GLY A CA 1
ATOM 960 C C . GLY A 1 121 ? 43.283 2.842 19.045 1.00 9.27 118 GLY A C 1
ATOM 961 O O . GLY A 1 121 ? 43.055 2.557 17.863 1.00 10.00 118 GLY A O 1
ATOM 962 N N . ASN A 1 122 ? 42.452 2.503 20.030 1.00 10.05 119 ASN A N 1
ATOM 963 C CA . ASN A 1 122 ? 41.213 1.788 19.739 1.00 10.31 119 ASN A CA 1
ATOM 964 C C . ASN A 1 122 ? 40.131 2.777 19.350 1.00 8.56 119 ASN A C 1
ATOM 965 O O . ASN A 1 122 ? 39.869 3.733 20.084 1.00 8.78 119 ASN A O 1
ATOM 970 N N . LEU A 1 123 ? 39.505 2.553 18.200 1.00 8.69 120 LEU A N 1
ATOM 971 C CA . LEU A 1 123 ? 38.398 3.402 17.775 1.00 8.35 120 LEU A CA 1
ATOM 972 C C . LEU A 1 123 ? 37.161 3.157 18.635 1.00 7.58 120 LEU A C 1
ATOM 973 O O . LEU A 1 123 ? 36.678 2.022 18.738 1.00 8.43 120 LEU A O 1
ATOM 978 N N . TRP A 1 124 ? 36.621 4.234 19.214 1.00 6.90 121 TRP A N 1
ATOM 979 C CA . TRP A 1 124 ? 35.311 4.235 19.849 1.00 6.46 121 TRP A CA 1
ATOM 980 C C . TRP A 1 124 ? 34.385 5.129 19.038 1.00 6.48 121 TRP A C 1
ATOM 981 O O . TRP A 1 124 ? 34.784 6.209 18.589 1.00 7.22 121 TRP A O 1
ATOM 992 N N . THR A 1 125 ? 33.143 4.694 18.855 1.00 6.44 122 THR A N 1
ATOM 993 C CA . THR A 1 125 ? 32.187 5.472 18.079 1.00 6.58 122 THR A CA 1
ATOM 994 C C . THR A 1 125 ? 30.791 4.967 18.420 1.00 6.79 122 THR A C 1
ATOM 995 O O . THR A 1 125 ? 30.625 3.840 18.885 1.00 8.48 122 THR A O 1
ATOM 999 N N . GLY A 1 126 ? 29.783 5.807 18.191 1.00 6.57 123 GLY A N 1
ATOM 1000 C CA . GLY A 1 126 ? 28.419 5.430 18.482 1.00 6.44 123 GLY A CA 1
ATOM 1001 C C . GLY A 1 126 ? 27.493 5.798 17.334 1.00 6.58 123 GLY A C 1
ATOM 1002 O O . GLY A 1 126 ? 27.878 6.533 16.414 1.00 7.42 123 GLY A O 1
ATOM 1003 N N . THR A 1 127 ? 26.274 5.279 17.414 1.00 6.99 124 THR A N 1
ATOM 1004 C CA . THR A 1 127 ? 25.279 5.430 16.365 1.00 7.24 124 THR A CA 1
ATOM 1005 C C . THR A 1 127 ? 24.092 6.262 16.842 1.00 7.47 124 THR A C 1
ATOM 1006 O O . THR A 1 127 ? 23.968 6.629 18.019 1.00 8.00 124 THR A O 1
ATOM 1010 N N . MET A 1 128 ? 23.209 6.544 15.886 1.00 7.73 125 MET A N 1
ATOM 1011 C CA . MET A 1 128 ? 22.015 7.342 16.116 1.00 8.44 125 MET A CA 1
ATOM 1012 C C . MET A 1 128 ? 21.066 7.071 14.963 1.00 8.01 125 MET A C 1
ATOM 1013 O O . MET A 1 128 ? 21.480 6.669 13.873 1.00 8.35 125 MET A O 1
ATOM 1018 N N . ALA A 1 129 ? 19.785 7.341 15.196 1.00 8.62 126 ALA A N 1
ATOM 1019 C CA . ALA A 1 129 ? 18.845 7.392 14.085 1.00 9.33 126 ALA A CA 1
ATOM 1020 C C . ALA A 1 129 ? 19.237 8.532 13.151 1.00 9.59 126 ALA A C 1
ATOM 1021 O O . ALA A 1 129 ? 19.594 9.629 13.598 1.00 10.19 126 ALA A O 1
ATOM 1023 N N . ILE A 1 130 ? 19.168 8.279 11.842 1.00 10.15 127 ILE A N 1
ATOM 1024 C CA . ILE A 1 130 ? 19.415 9.350 10.877 1.00 11.72 127 ILE A CA 1
ATOM 1025 C C . ILE A 1 130 ? 18.467 10.513 11.123 1.00 14.24 127 ILE A C 1
ATOM 1026 O O . ILE A 1 130 ? 18.841 11.683 10.967 1.00 16.96 127 ILE A O 1
ATOM 1031 N N . ASP A 1 131 ? 17.232 10.205 11.529 1.00 15.60 128 ASP A N 1
ATOM 1032 C CA . ASP A 1 131 ? 16.210 11.194 11.843 1.00 18.16 128 ASP A CA 1
ATOM 1033 C C . ASP A 1 131 ? 16.079 11.450 13.345 1.00 16.65 128 ASP A C 1
ATOM 1034 O O . ASP A 1 131 ? 14.980 11.732 13.837 1.00 18.59 128 ASP A O 1
ATOM 1039 N N . ALA A 1 132 ? 17.176 11.365 14.089 1.00 14.07 129 ALA A N 1
ATOM 1040 C CA . ALA A 1 132 ? 17.148 11.752 15.491 1.00 13.79 129 ALA A CA 1
ATOM 1041 C C . ALA A 1 132 ? 16.739 13.214 15.615 1.00 16.28 129 ALA A C 1
ATOM 1042 O O . ALA A 1 132 ? 16.943 14.018 14.703 1.00 19.27 129 ALA A O 1
ATOM 1044 N N . GLY A 1 133 ? 16.147 13.559 16.749 1.00 16.35 130 GLY A N 1
ATOM 1045 C CA . GLY A 1 133 ? 15.686 14.920 16.966 1.00 18.95 130 GLY A CA 1
ATOM 1046 C C . GLY A 1 133 ? 15.797 15.322 18.417 1.00 19.20 130 GLY A C 1
ATOM 1047 O O . GLY A 1 133 ? 15.718 14.485 19.321 1.00 22.11 130 GLY A O 1
ATOM 1048 N N . LEU A 1 134 ? 15.969 16.624 18.637 1.00 18.82 131 LEU A N 1
ATOM 1049 C CA . LEU A 1 134 ? 16.074 17.202 19.976 1.00 21.52 131 LEU A CA 1
ATOM 1050 C C . LEU A 1 134 ? 14.989 18.253 20.182 1.00 22.03 131 LEU A C 1
ATOM 1051 O O . LEU A 1 134 ? 14.681 19.000 19.260 1.00 22.88 131 LEU A O 1
ATOM 1056 N N . PRO A 1 135 ? 14.444 18.345 21.405 1.00 23.78 132 PRO A N 1
ATOM 1057 C CA . PRO A 1 135 ? 14.871 17.598 22.593 1.00 26.36 132 PRO A CA 1
ATOM 1058 C C . PRO A 1 135 ? 14.423 16.141 22.606 1.00 27.58 132 PRO A C 1
ATOM 1059 O O . PRO A 1 135 ? 15.028 15.344 23.327 1.00 29.05 132 PRO A O 1
ATOM 1063 N N . ILE A 1 136 ? 13.410 15.788 21.814 1.00 26.64 133 ILE A N 1
ATOM 1064 C CA . ILE A 1 136 ? 12.858 14.438 21.812 1.00 27.12 133 ILE A CA 1
ATOM 1065 C C . ILE A 1 136 ? 12.745 13.921 20.380 1.00 25.47 133 ILE A C 1
ATOM 1066 O O . ILE A 1 136 ? 12.241 14.621 19.493 1.00 26.42 133 ILE A O 1
ATOM 1071 N N . GLY A 1 137 ? 13.211 12.690 20.162 1.00 22.94 134 GLY A N 1
ATOM 1072 C CA . GLY A 1 137 ? 13.116 12.013 18.886 1.00 21.10 134 GLY A CA 1
ATOM 1073 C C . GLY A 1 137 ? 13.442 10.543 19.075 1.00 18.79 134 GLY A C 1
ATOM 1074 O O . GLY A 1 137 ? 13.582 10.077 20.209 1.00 19.79 134 GLY A O 1
ATOM 1075 N N . PRO A 1 138 ? 13.584 9.786 17.981 1.00 17.56 135 PRO A N 1
ATOM 1076 C CA . PRO A 1 138 ? 13.870 8.351 18.121 1.00 15.79 135 PRO A CA 1
ATOM 1077 C C . PRO A 1 138 ? 15.226 8.120 18.769 1.00 13.87 135 PRO A C 1
ATOM 1078 O O . PRO A 1 138 ? 16.219 8.767 18.424 1.00 14.78 135 PRO A O 1
ATOM 1082 N N . VAL A 1 139 ? 15.256 7.188 19.717 1.00 12.41 136 VAL A N 1
ATOM 1083 C CA . VAL A 1 139 ? 16.448 6.876 20.495 1.00 11.98 136 VAL A CA 1
ATOM 1084 C C . VAL A 1 139 ? 16.848 5.455 20.124 1.00 10.44 136 VAL A C 1
ATOM 1085 O O . VAL A 1 139 ? 16.279 4.490 20.639 1.00 13.15 136 VAL A O 1
ATOM 1089 N N . THR A 1 140 ? 17.823 5.314 19.224 1.00 9.56 137 THR A N 1
ATOM 1090 C CA . THR A 1 140 ? 18.138 4.019 18.633 1.00 9.38 137 THR A CA 1
ATOM 1091 C C . THR A 1 140 ? 19.632 3.732 18.608 1.00 8.41 137 THR A C 1
ATOM 1092 O O . THR A 1 140 ? 20.044 2.740 17.995 1.00 8.47 137 THR A O 1
ATOM 1096 N N . GLY A 1 141 ? 20.459 4.587 19.224 1.00 7.57 138 GLY A N 1
ATOM 1097 C CA . GLY A 1 141 ? 21.894 4.466 19.112 1.00 7.97 138 GLY A CA 1
ATOM 1098 C C . GLY A 1 141 ? 22.537 3.654 20.231 1.00 7.55 138 GLY A C 1
ATOM 1099 O O . GLY A 1 141 ? 21.945 3.412 21.292 1.00 8.09 138 GLY A O 1
ATOM 1100 N N . SER A 1 142 ? 23.778 3.248 19.965 1.00 7.21 139 SER A N 1
ATOM 1101 C CA A SER A 1 142 ? 24.610 2.518 20.917 0.89 7.14 139 SER A CA 1
ATOM 1102 C CA B SER A 1 142 ? 24.602 2.533 20.921 0.11 8.16 139 SER A CA 1
ATOM 1103 C C . SER A 1 142 ? 26.044 3.002 20.771 1.00 7.36 139 SER A C 1
ATOM 1104 O O . SER A 1 142 ? 26.415 3.590 19.757 1.00 8.05 139 SER A O 1
ATOM 1109 N N . LEU A 1 143 ? 26.854 2.728 21.798 1.00 7.12 140 LEU A N 1
ATOM 1110 C CA . LEU A 1 143 ? 28.274 3.068 21.831 1.00 7.53 140 LEU A CA 1
ATOM 1111 C C . LEU A 1 143 ? 29.094 1.795 21.674 1.00 6.92 140 LEU A C 1
ATOM 1112 O O . LEU A 1 143 ? 28.836 0.803 22.371 1.00 8.08 140 LEU A O 1
ATOM 1117 N N . TYR A 1 144 ? 30.087 1.840 20.785 1.00 7.05 141 TYR A N 1
ATOM 1118 C CA . TYR A 1 144 ? 30.918 0.700 20.436 1.00 7.00 141 TYR A CA 1
ATOM 1119 C C . TYR A 1 144 ? 32.393 1.053 20.536 1.00 6.78 141 TYR A C 1
ATOM 1120 O O . TYR A 1 144 ? 32.784 2.221 20.447 1.00 7.54 141 TYR A O 1
ATOM 1129 N N . HIS A 1 145 ? 33.233 0.016 20.625 1.00 7.43 142 HIS A N 1
ATOM 1130 C CA . HIS A 1 145 ? 34.616 0.149 20.191 1.00 7.18 142 HIS A CA 1
ATOM 1131 C C . HIS A 1 145 ? 34.941 -0.962 19.209 1.00 7.27 142 HIS A C 1
ATOM 1132 O O . HIS A 1 145 ? 34.303 -2.022 19.204 1.00 8.51 142 HIS A O 1
ATOM 1139 N N . LEU A 1 146 ? 35.935 -0.695 18.372 1.00 8.07 143 LEU A N 1
ATOM 1140 C CA . LEU A 1 146 ? 36.428 -1.660 17.401 1.00 8.79 143 LEU A CA 1
ATOM 1141 C C . LEU A 1 146 ? 37.642 -2.360 17.984 1.00 11.73 143 LEU A C 1
ATOM 1142 O O . LEU A 1 146 ? 38.664 -1.722 18.260 1.00 15.40 143 LEU A O 1
ATOM 1147 N N . GLY A 1 147 ? 37.510 -3.663 18.191 1.00 15.33 144 GLY A N 1
ATOM 1148 C CA . GLY A 1 147 ? 38.523 -4.437 18.867 1.00 21.82 144 GLY A CA 1
ATOM 1149 C C . GLY A 1 147 ? 39.250 -5.346 17.911 1.00 25.49 144 GLY A C 1
ATOM 1150 O O . GLY A 1 147 ? 39.483 -4.978 16.753 1.00 26.30 144 GLY A O 1
ATOM 1151 N N . ALA A 1 148 ? 39.586 -6.541 18.400 1.00 27.47 145 ALA A N 1
ATOM 1152 C CA . ALA A 1 148 ? 40.395 -7.500 17.668 1.00 29.02 145 ALA A CA 1
ATOM 1153 C C . ALA A 1 148 ? 39.581 -8.153 16.565 1.00 29.20 145 ALA A C 1
ATOM 1154 O O . ALA A 1 148 ? 38.356 -8.272 16.652 1.00 28.63 145 ALA A O 1
ATOM 1156 N N . ASP A 1 149 ? 40.281 -8.592 15.523 1.00 29.97 146 ASP A N 1
ATOM 1157 C CA . ASP A 1 149 ? 39.655 -9.314 14.421 1.00 29.06 146 ASP A CA 1
ATOM 1158 C C . ASP A 1 149 ? 38.504 -8.516 13.822 1.00 27.26 146 ASP A C 1
ATOM 1159 O O . ASP A 1 149 ? 37.528 -9.086 13.325 1.00 26.02 146 ASP A O 1
ATOM 1164 N N . LYS A 1 150 ? 38.619 -7.187 13.918 1.00 26.64 147 LYS A N 1
ATOM 1165 C CA . LYS A 1 150 ? 37.732 -6.245 13.242 1.00 26.31 147 LYS A CA 1
ATOM 1166 C C . LYS A 1 150 ? 36.274 -6.448 13.653 1.00 23.55 147 LYS A C 1
ATOM 1167 O O . LYS A 1 150 ? 35.347 -6.281 12.858 1.00 25.39 147 LYS A O 1
ATOM 1173 N N . LYS A 1 151 ? 36.081 -6.802 14.920 1.00 22.31 148 LYS A N 1
ATOM 1174 C CA . LYS A 1 151 ? 34.764 -6.965 15.514 1.00 21.66 148 LYS A CA 1
ATOM 1175 C C . LYS A 1 151 ? 34.518 -5.862 16.532 1.00 18.20 148 LYS A C 1
ATOM 1176 O O . LYS A 1 151 ? 35.434 -5.427 17.245 1.00 18.46 148 LYS A O 1
ATOM 1182 N N . VAL A 1 152 ? 33.298 -5.429 16.605 1.00 16.17 149 VAL A N 1
ATOM 1183 C CA A VAL A 1 152 ? 32.937 -4.363 17.531 0.60 13.16 149 VAL A CA 1
ATOM 1184 C CA B VAL A 1 152 ? 32.925 -4.365 17.518 0.40 14.26 149 VAL A CA 1
ATOM 1185 C C . VAL A 1 152 ? 32.333 -4.948 18.798 1.00 11.03 149 VAL A C 1
ATOM 1186 O O . VAL A 1 152 ? 31.728 -6.030 18.809 1.00 13.61 149 VAL A O 1
ATOM 1193 N N . LYS A 1 153 ? 32.530 -4.223 19.887 1.00 9.04 150 LYS A N 1
ATOM 1194 C CA A LYS A 1 153 ? 31.948 -4.528 21.183 0.48 8.65 150 LYS A CA 1
ATOM 1195 C CA B LYS A 1 153 ? 31.937 -4.535 21.177 0.52 8.79 150 LYS A CA 1
ATOM 1196 C C . LYS A 1 153 ? 31.050 -3.368 21.581 1.00 7.38 150 LYS A C 1
ATOM 1197 O O . LYS A 1 153 ? 31.401 -2.202 21.355 1.00 8.66 150 LYS A O 1
ATOM 1208 N N . MET A 1 154 ? 29.903 -3.682 22.177 1.00 7.12 151 MET A N 1
ATOM 1209 C CA . MET A 1 154 ? 28.949 -2.675 22.614 1.00 7.47 151 MET A CA 1
ATOM 1210 C C . MET A 1 154 ? 29.118 -2.350 24.093 1.00 7.40 151 MET A C 1
ATOM 1211 O O . MET A 1 154 ? 29.261 -3.255 24.927 1.00 8.19 151 MET A O 1
ATOM 1216 N N . HIS A 1 155 ? 29.061 -1.050 24.408 1.00 7.10 152 HIS A N 1
ATOM 1217 C CA . HIS A 1 155 ? 29.269 -0.546 25.757 1.00 7.92 152 HIS A CA 1
ATOM 1218 C C . HIS A 1 155 ? 28.079 0.170 26.365 1.00 8.39 152 HIS A C 1
ATOM 1219 O O . HIS A 1 155 ? 28.017 0.278 27.594 1.00 9.78 152 HIS A O 1
ATOM 1226 N N . GLU A 1 156 ? 27.152 0.678 25.565 1.00 7.70 153 GLU A N 1
ATOM 1227 C CA . GLU A 1 156 ? 26.013 1.402 26.103 1.00 8.54 153 GLU A CA 1
ATOM 1228 C C . GLU A 1 156 ? 24.939 1.422 25.031 1.00 8.02 153 GLU A C 1
ATOM 1229 O O . GLU A 1 156 ? 25.245 1.473 23.841 1.00 8.78 153 GLU A O 1
ATOM 1235 N N . SER A 1 157 ? 23.685 1.374 25.467 1.00 8.75 154 SER A N 1
ATOM 1236 C CA A SER A 1 157 ? 22.527 1.453 24.587 0.40 10.21 154 SER A CA 1
ATOM 1237 C CA B SER A 1 157 ? 22.509 1.431 24.608 0.60 10.24 154 SER A CA 1
ATOM 1238 C C . SER A 1 157 ? 21.702 2.682 24.957 1.00 9.32 154 SER A C 1
ATOM 1239 O O . SER A 1 157 ? 22.082 3.464 25.831 1.00 9.99 154 SER A O 1
ATOM 1244 N N . ASN A 1 158 ? 20.560 2.852 24.276 1.00 9.96 155 ASN A N 1
ATOM 1245 C CA . ASN A 1 158 ? 19.638 3.958 24.560 1.00 10.50 155 ASN A CA 1
ATOM 1246 C C . ASN A 1 158 ? 20.302 5.321 24.420 1.00 9.68 155 ASN A C 1
ATOM 1247 O O . ASN A 1 158 ? 20.102 6.221 25.247 1.00 11.59 155 ASN A O 1
ATOM 1252 N N . ILE A 1 159 ? 21.090 5.479 23.360 1.00 8.90 156 ILE A N 1
ATOM 1253 C CA . ILE A 1 159 ? 21.731 6.747 23.054 1.00 8.86 156 ILE A CA 1
ATOM 1254 C C . ILE A 1 159 ? 20.953 7.431 21.940 1.00 8.49 156 ILE A C 1
ATOM 1255 O O . ILE A 1 159 ? 20.697 6.831 20.885 1.00 9.59 156 ILE A O 1
ATOM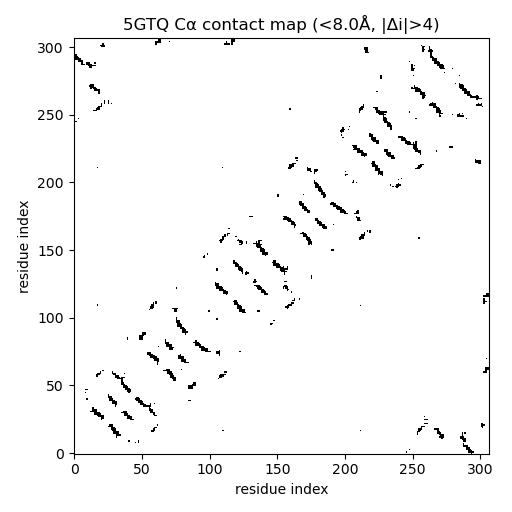 1260 N N . ALA A 1 160 ? 20.552 8.683 22.177 1.00 8.82 157 ALA A N 1
ATOM 1261 C CA . ALA A 1 160 ? 19.827 9.428 21.151 1.00 8.29 157 ALA A CA 1
ATOM 1262 C C . ALA A 1 160 ? 20.771 9.927 20.064 1.00 8.28 157 ALA A C 1
ATOM 1263 O O . ALA A 1 160 ? 20.567 9.651 18.876 1.00 9.36 157 ALA A O 1
ATOM 1265 N N . ILE A 1 161 ? 21.794 10.698 20.446 1.00 8.20 158 ILE A N 1
ATOM 1266 C CA . ILE A 1 161 ? 22.733 11.292 19.497 1.00 8.53 158 ILE A CA 1
ATOM 1267 C C . ILE A 1 161 ? 24.141 11.066 20.042 1.00 7.79 158 ILE A C 1
ATOM 1268 O O . ILE A 1 161 ? 24.614 11.810 20.912 1.00 8.24 158 ILE A O 1
ATOM 1273 N N . ALA A 1 162 ? 24.809 10.035 19.523 1.00 7.56 159 ALA A N 1
ATOM 1274 C CA . ALA A 1 162 ? 26.124 9.609 19.988 1.00 7.53 159 ALA A CA 1
ATOM 1275 C C . ALA A 1 162 ? 27.151 10.684 19.666 1.00 6.85 159 ALA A C 1
ATOM 1276 O O . ALA A 1 162 ? 27.384 10.997 18.492 1.00 7.84 159 ALA A O 1
ATOM 1278 N N . ASN A 1 163 ? 27.787 11.235 20.699 1.00 6.52 160 ASN A N 1
ATOM 1279 C CA . ASN A 1 163 ? 28.595 12.424 20.480 1.00 6.25 160 ASN A CA 1
ATOM 1280 C C . ASN A 1 163 ? 29.955 12.337 21.169 1.00 6.22 160 ASN A C 1
ATOM 1281 O O . ASN A 1 163 ? 30.586 11.279 21.118 1.00 6.47 160 ASN A O 1
ATOM 1286 N N . GLY A 1 164 ? 30.448 13.434 21.748 1.00 6.37 161 GLY A N 1
ATOM 1287 C CA . GLY A 1 164 ? 31.875 13.557 21.985 1.00 7.21 161 GLY A CA 1
ATOM 1288 C C . GLY A 1 164 ? 32.440 12.580 23.006 1.00 6.37 161 GLY A C 1
ATOM 1289 O O . GLY A 1 164 ? 31.792 12.177 23.977 1.00 7.18 161 GLY A O 1
ATOM 1290 N N . LEU A 1 165 ? 33.714 12.258 22.806 1.00 6.86 162 LEU A N 1
ATOM 1291 C CA . LEU A 1 165 ? 34.437 11.255 23.579 1.00 6.90 162 LEU A CA 1
ATOM 1292 C C . LEU A 1 165 ? 35.771 11.827 24.039 1.00 6.73 162 LEU A C 1
ATOM 1293 O O . LEU A 1 165 ? 36.424 12.565 23.292 1.00 7.24 162 LEU A O 1
ATOM 1298 N N . ALA A 1 166 ? 36.205 11.438 25.244 1.00 6.88 163 ALA A N 1
ATOM 1299 C CA . ALA A 1 166 ? 37.545 11.779 25.708 1.00 6.89 163 ALA A CA 1
ATOM 1300 C C . ALA A 1 166 ? 37.936 10.798 26.800 1.00 7.01 163 ALA A C 1
ATOM 1301 O O . ALA A 1 166 ? 37.079 10.143 27.397 1.00 8.04 163 ALA A O 1
ATOM 1303 N N . TRP A 1 167 ? 39.239 10.729 27.077 1.00 7.53 164 TRP A N 1
ATOM 1304 C CA . TRP A 1 167 ? 39.780 9.855 28.110 1.00 7.98 164 TRP A CA 1
ATOM 1305 C C . TRP A 1 167 ? 40.768 10.628 28.963 1.00 8.39 164 TRP A C 1
ATOM 1306 O O . TRP A 1 167 ? 41.493 11.493 28.473 1.00 9.17 164 TRP A O 1
ATOM 1317 N N . SER A 1 168 ? 40.816 10.287 30.248 1.00 8.79 165 SER A N 1
ATOM 1318 C CA . SER A 1 168 ? 41.758 10.927 31.149 1.00 10.08 165 SER A CA 1
ATOM 1319 C C . SER A 1 168 ? 43.188 10.484 30.851 1.00 9.92 165 SER A C 1
ATOM 1320 O O . SER A 1 168 ? 43.444 9.419 30.284 1.00 10.79 165 SER A O 1
ATOM 1323 N N . ASN A 1 169 ? 44.136 11.327 31.263 1.00 11.73 166 ASN A N 1
ATOM 1324 C CA . ASN A 1 169 ? 45.534 11.050 30.953 1.00 14.24 166 ASN A CA 1
ATOM 1325 C C . ASN A 1 169 ? 46.034 9.786 31.643 1.00 15.42 166 ASN A C 1
ATOM 1326 O O . ASN A 1 169 ? 46.880 9.074 31.091 1.00 17.50 166 ASN A O 1
ATOM 1331 N N . ASP A 1 170 ? 45.519 9.480 32.829 1.00 13.45 167 ASP A N 1
ATOM 1332 C CA . ASP A 1 170 ? 45.905 8.261 33.526 1.00 14.56 167 ASP A CA 1
ATOM 1333 C C . ASP A 1 170 ? 45.173 7.020 33.027 1.00 13.02 167 ASP A C 1
ATOM 1334 O O . ASP A 1 170 ? 45.388 5.936 33.577 1.00 13.90 167 ASP A O 1
ATOM 1339 N N . LEU A 1 171 ? 44.310 7.148 32.016 1.00 11.97 168 LEU A N 1
ATOM 1340 C CA . LEU A 1 171 ? 43.590 6.021 31.429 1.00 12.59 168 LEU A CA 1
ATOM 1341 C C . LEU A 1 171 ? 42.633 5.351 32.404 1.00 12.36 168 LEU A C 1
ATOM 1342 O O . LEU A 1 171 ? 42.250 4.195 32.201 1.00 15.25 168 LEU A O 1
ATOM 1347 N N . LYS A 1 172 ? 42.222 6.054 33.459 1.00 11.12 169 LYS A N 1
ATOM 1348 C CA . LYS A 1 172 ? 41.262 5.484 34.396 1.00 12.01 169 LYS A CA 1
ATOM 1349 C C . LYS A 1 172 ? 39.829 5.920 34.134 1.00 10.10 169 LYS A C 1
ATOM 1350 O O . LYS A 1 172 ? 38.906 5.292 34.673 1.00 10.29 169 LYS A O 1
ATOM 1356 N N . LYS A 1 173 ? 39.612 6.966 33.329 1.00 9.52 170 LYS A N 1
ATOM 1357 C CA . LYS A 1 173 ? 38.279 7.510 33.112 1.00 9.73 170 LYS A CA 1
ATOM 1358 C C . LYS A 1 173 ? 38.023 7.712 31.630 1.00 8.41 170 LYS A C 1
ATOM 1359 O O . LYS A 1 173 ? 38.924 8.074 30.867 1.00 9.27 170 LYS A O 1
ATOM 1365 N N . MET A 1 174 ? 36.766 7.520 31.245 1.00 8.49 171 MET A N 1
ATOM 1366 C CA . MET A 1 174 ? 36.263 7.934 29.945 1.00 7.92 171 MET A CA 1
ATOM 1367 C C . MET A 1 174 ? 35.138 8.936 30.174 1.00 7.28 171 MET A C 1
ATOM 1368 O O . MET A 1 174 ? 34.398 8.851 31.163 1.00 8.40 171 MET A O 1
ATOM 1373 N N . TYR A 1 175 ? 35.004 9.879 29.239 1.00 7.30 172 TYR A N 1
ATOM 1374 C CA . TYR A 1 175 ? 33.954 10.885 29.262 1.00 6.97 172 TYR A CA 1
ATOM 1375 C C . TYR A 1 175 ? 33.161 10.752 27.969 1.00 6.75 172 TYR A C 1
ATOM 1376 O O . TYR A 1 175 ? 33.745 10.488 26.905 1.00 7.71 172 TYR A O 1
ATOM 1385 N N . TYR A 1 176 ? 31.835 10.902 28.054 1.00 7.18 173 TYR A N 1
ATOM 1386 C CA . TYR A 1 176 ? 31.001 10.615 26.895 1.00 6.89 173 TYR A CA 1
ATOM 1387 C C . TYR A 1 176 ? 29.737 11.467 26.912 1.00 6.89 173 TYR A C 1
ATOM 1388 O O . TYR A 1 176 ? 29.158 11.728 27.978 1.00 8.53 173 TYR A O 1
ATOM 1397 N N . ILE A 1 177 ? 29.288 11.846 25.716 1.00 6.41 174 ILE A N 1
ATOM 1398 C CA . ILE A 1 177 ? 28.125 12.700 25.528 1.00 6.80 174 ILE A CA 1
ATOM 1399 C C . ILE A 1 177 ? 27.114 12.016 24.616 1.00 6.43 174 ILE A C 1
ATOM 1400 O O . ILE A 1 177 ? 27.438 11.667 23.472 1.00 7.07 174 ILE A O 1
ATOM 1405 N N . ASP A 1 178 ? 25.868 11.910 25.103 1.00 7.53 175 ASP A N 1
ATOM 1406 C CA . ASP A 1 178 ? 24.674 11.755 24.270 1.00 7.68 175 ASP A CA 1
ATOM 1407 C C . ASP A 1 178 ? 24.007 13.123 24.320 1.00 7.82 175 ASP A C 1
ATOM 1408 O O . ASP A 1 178 ? 23.582 13.562 25.393 1.00 8.25 175 ASP A O 1
ATOM 1413 N N . SER A 1 179 ? 23.926 13.824 23.189 1.00 7.61 176 SER A N 1
ATOM 1414 C CA . SER A 1 179 ? 23.397 15.188 23.239 1.00 7.95 176 SER A CA 1
ATOM 1415 C C . SER A 1 179 ? 22.006 15.254 23.855 1.00 8.26 176 SER A C 1
ATOM 1416 O O . SER A 1 179 ? 21.668 16.245 24.520 1.00 8.90 176 SER A O 1
ATOM 1419 N N . GLY A 1 180 ? 21.184 14.220 23.647 1.00 8.27 177 GLY A N 1
ATOM 1420 C CA . GLY A 1 180 ? 19.842 14.228 24.201 1.00 10.03 177 GLY A CA 1
ATOM 1421 C C . GLY A 1 180 ? 19.789 14.250 25.714 1.00 9.81 177 GLY A C 1
ATOM 1422 O O . GLY A 1 180 ? 18.773 14.657 26.283 1.00 11.54 177 GLY A O 1
ATOM 1423 N N . LYS A 1 181 ? 20.852 13.813 26.381 1.00 9.01 178 LYS A N 1
ATOM 1424 C CA . LYS A 1 181 ? 20.890 13.812 27.836 1.00 9.56 178 LYS A CA 1
ATOM 1425 C C . LYS A 1 181 ? 21.296 15.163 28.408 1.00 9.42 178 LYS A C 1
ATOM 1426 O O . LYS A 1 181 ? 21.173 15.369 29.620 1.00 10.23 178 LYS A O 1
ATOM 1432 N N . ARG A 1 182 ? 21.799 16.078 27.580 1.00 8.96 179 ARG A N 1
ATOM 1433 C CA . ARG A 1 182 ? 22.137 17.429 28.037 1.00 9.01 179 ARG A CA 1
ATOM 1434 C C . ARG A 1 182 ? 23.108 17.397 29.215 1.00 9.13 179 ARG A C 1
ATOM 1435 O O . ARG A 1 182 ? 23.015 18.199 30.149 1.00 9.43 179 ARG A O 1
ATOM 1443 N N . ARG A 1 183 ? 24.072 16.478 29.152 1.00 8.48 180 ARG A N 1
ATOM 1444 C CA . ARG A 1 183 ? 25.057 16.334 30.211 1.00 8.33 180 ARG A CA 1
ATOM 1445 C C . ARG A 1 183 ? 26.256 15.592 29.641 1.00 7.73 180 ARG A C 1
ATOM 1446 O O . ARG A 1 183 ? 26.173 14.962 28.583 1.00 8.72 180 ARG A O 1
ATOM 1454 N N . VAL A 1 184 ? 27.370 15.680 30.365 1.00 8.04 181 VAL A N 1
ATOM 1455 C CA . VAL A 1 184 ? 28.559 14.875 30.118 1.00 7.91 181 VAL A CA 1
ATOM 1456 C C . VAL A 1 184 ? 28.615 13.825 31.219 1.00 7.77 181 VAL A C 1
ATOM 1457 O O . VAL A 1 184 ? 28.509 14.170 32.400 1.00 9.04 181 VAL A O 1
ATOM 1461 N N . ASP A 1 185 ? 28.782 12.554 30.842 1.00 7.99 182 ASP A N 1
ATOM 1462 C CA . ASP A 1 185 ? 28.954 11.474 31.807 1.00 8.59 182 ASP A CA 1
ATOM 1463 C C . ASP A 1 185 ? 30.421 11.099 31.935 1.00 8.07 182 ASP A C 1
ATOM 1464 O O . ASP A 1 185 ? 31.197 11.228 30.985 1.00 8.53 182 ASP A O 1
ATOM 1469 N N . GLU A 1 186 ? 30.786 10.608 33.121 1.00 8.57 183 GLU A N 1
ATOM 1470 C CA . GLU A 1 186 ? 32.080 9.982 33.330 1.00 8.46 183 GLU A CA 1
ATOM 1471 C C . GLU A 1 186 ? 31.892 8.514 33.685 1.00 8.01 183 GLU A C 1
ATOM 1472 O O . GLU A 1 186 ? 30.854 8.107 34.219 1.00 9.29 183 GLU A O 1
ATOM 1478 N N . TYR A 1 187 ? 32.916 7.721 33.370 1.00 8.51 184 TYR A N 1
ATOM 1479 C CA . TYR A 1 187 ? 32.896 6.280 33.554 1.00 8.96 184 TYR A CA 1
ATOM 1480 C C . TYR A 1 187 ? 34.273 5.855 34.020 1.00 8.96 184 TYR A C 1
ATOM 1481 O O . TYR A 1 187 ? 35.281 6.451 33.627 1.00 9.38 184 TYR A O 1
ATOM 1490 N N . ASP A 1 188 ? 34.320 4.780 34.801 1.00 9.19 185 ASP A N 1
ATOM 1491 C CA . ASP A 1 188 ? 35.588 4.102 35.017 1.00 9.78 185 ASP A CA 1
ATOM 1492 C C . ASP A 1 188 ? 35.926 3.301 33.764 1.00 8.47 185 ASP A C 1
ATOM 1493 O O . ASP A 1 188 ? 35.107 2.512 33.274 1.00 10.73 185 ASP A O 1
ATOM 1498 N N . TYR A 1 189 ? 37.122 3.533 33.242 1.00 9.58 186 TYR A N 1
ATOM 1499 C CA A TYR A 1 189 ? 37.604 2.892 32.027 0.70 9.51 186 TYR A CA 1
ATOM 1500 C CA B TYR A 1 189 ? 37.624 2.915 32.023 0.30 10.00 186 TYR A CA 1
ATOM 1501 C C . TYR A 1 189 ? 38.702 1.917 32.413 1.00 10.18 186 TYR A C 1
ATOM 1502 O O . TYR A 1 189 ? 39.676 2.293 33.068 1.00 11.30 186 TYR A O 1
ATOM 1519 N N . ASP A 1 190 ? 38.536 0.663 32.015 1.00 10.27 187 ASP A N 1
ATOM 1520 C CA . ASP A 1 190 ? 39.532 -0.375 32.275 1.00 11.94 187 ASP A CA 1
ATOM 1521 C C . ASP A 1 190 ? 40.305 -0.561 30.976 1.00 12.95 187 ASP A C 1
ATOM 1522 O O . ASP A 1 190 ? 39.810 -1.164 30.016 1.00 14.42 187 ASP A O 1
ATOM 1527 N N . ALA A 1 191 ? 41.526 -0.020 30.946 1.00 14.53 188 ALA A N 1
ATOM 1528 C CA . ALA A 1 191 ? 42.319 -0.047 29.727 1.00 16.50 188 ALA A CA 1
ATOM 1529 C C . ALA A 1 191 ? 42.718 -1.461 29.333 1.00 17.27 188 ALA A C 1
ATOM 1530 O O . ALA A 1 191 ? 42.969 -1.711 28.151 1.00 21.07 188 ALA A O 1
ATOM 1532 N N . SER A 1 192 ? 42.765 -2.393 30.287 1.00 15.91 189 SER A N 1
ATOM 1533 C CA A SER A 1 192 ? 43.193 -3.752 29.972 0.55 17.15 189 SER A CA 1
ATOM 1534 C CA B SER A 1 192 ? 43.192 -3.751 29.974 0.45 17.68 189 SER A CA 1
ATOM 1535 C C . SER A 1 192 ? 42.076 -4.587 29.357 1.00 17.23 189 SER A C 1
ATOM 1536 O O . SER A 1 192 ? 42.351 -5.455 28.525 1.00 21.39 189 SER A O 1
ATOM 1541 N N . THR A 1 193 ? 40.822 -4.357 29.749 1.00 14.64 190 THR A N 1
ATOM 1542 C CA . THR A 1 193 ? 39.705 -5.091 29.171 1.00 14.43 190 THR A CA 1
ATOM 1543 C C . THR A 1 193 ? 38.902 -4.260 28.183 1.00 14.04 190 THR A C 1
ATOM 1544 O O . THR A 1 193 ? 37.999 -4.805 27.543 1.00 15.92 190 THR A O 1
ATOM 1548 N N . LEU A 1 194 ? 39.207 -2.973 28.045 1.00 13.98 191 LEU A N 1
ATOM 1549 C CA . LEU A 1 194 ? 38.451 -2.068 27.189 1.00 14.63 191 LEU A CA 1
ATOM 1550 C C . LEU A 1 194 ? 36.963 -2.179 27.497 1.00 14.68 191 LEU A C 1
ATOM 1551 O O . LEU A 1 194 ? 36.139 -2.524 26.643 1.00 17.16 191 LEU A O 1
ATOM 1556 N N . SER A 1 195 ? 36.653 -1.942 28.769 1.00 13.60 192 SER A N 1
ATOM 1557 C CA A SER A 1 195 ? 35.278 -1.881 29.227 0.53 13.51 192 SER A CA 1
ATOM 1558 C CA B SER A 1 195 ? 35.301 -1.948 29.317 0.47 13.79 192 SER A CA 1
ATOM 1559 C C . SER A 1 195 ? 35.089 -0.683 30.144 1.00 11.80 192 SER A C 1
ATOM 1560 O O . SER A 1 195 ? 36.036 -0.167 30.747 1.00 13.42 192 SER A O 1
ATOM 1565 N N . ILE A 1 196 ? 33.838 -0.215 30.207 1.00 9.26 193 ILE A N 1
ATOM 1566 C CA . ILE A 1 196 ? 33.487 0.944 31.016 1.00 8.90 193 ILE A CA 1
ATOM 1567 C C . ILE A 1 196 ? 32.406 0.543 32.008 1.00 8.72 193 ILE A C 1
ATOM 1568 O O . ILE A 1 196 ? 31.560 -0.318 31.732 1.00 10.20 193 ILE A O 1
ATOM 1573 N N . SER A 1 197 ? 32.435 1.188 33.168 1.00 8.99 194 SER A N 1
ATOM 1574 C CA . SER A 1 197 ? 31.496 0.892 34.236 1.00 9.17 194 SER A CA 1
ATOM 1575 C C . SER A 1 197 ? 31.306 2.144 35.082 1.00 8.90 194 SER A C 1
ATOM 1576 O O . SER A 1 197 ? 31.984 3.159 34.904 1.00 9.51 194 SER A O 1
ATOM 1579 N N . ASN A 1 198 ? 30.379 2.057 36.032 1.00 9.30 195 ASN A N 1
ATOM 1580 C CA . ASN A 1 198 ? 30.132 3.145 36.985 1.00 10.16 195 ASN A CA 1
ATOM 1581 C C . ASN A 1 198 ? 29.786 4.463 36.293 1.00 9.89 195 ASN A C 1
ATOM 1582 O O . ASN A 1 198 ? 30.249 5.532 36.698 1.00 11.06 195 ASN A O 1
ATOM 1587 N N . GLN A 1 199 ? 28.948 4.400 35.265 1.00 9.96 196 GLN A N 1
ATOM 1588 C CA . GLN A 1 199 ? 28.472 5.614 34.605 1.00 10.33 196 GLN A CA 1
ATOM 1589 C C . GLN A 1 199 ? 27.831 6.559 35.613 1.00 10.19 196 GLN A C 1
ATOM 1590 O O . GLN A 1 199 ? 26.974 6.150 36.399 1.00 11.80 196 GLN A O 1
ATOM 1596 N N . ARG A 1 200 ? 28.215 7.833 35.571 1.00 10.36 197 ARG A N 1
ATOM 1597 C CA A ARG A 1 200 ? 27.605 8.830 36.433 0.60 11.90 197 ARG A CA 1
ATOM 1598 C CA B ARG A 1 200 ? 27.625 8.833 36.448 0.40 12.15 197 ARG A CA 1
ATOM 1599 C C . ARG A 1 200 ? 27.733 10.206 35.791 1.00 10.63 197 ARG A C 1
ATOM 1600 O O . ARG A 1 200 ? 28.697 10.455 35.057 1.00 10.28 197 ARG A O 1
ATOM 1615 N N . PRO A 1 201 ? 26.794 11.100 36.048 1.00 11.00 198 PRO A N 1
ATOM 1616 C CA A PRO A 1 201 ? 26.899 12.448 35.476 0.57 10.80 198 PRO A CA 1
ATOM 1617 C CA B PRO A 1 201 ? 26.894 12.450 35.479 0.43 10.85 198 PRO A CA 1
ATOM 1618 C C . PRO A 1 201 ? 28.107 13.187 36.033 1.00 9.97 198 PRO A C 1
ATOM 1619 O O . PRO A 1 201 ? 28.331 13.218 37.243 1.00 13.06 198 PRO A O 1
ATOM 1626 N N . LEU A 1 202 ? 28.879 13.790 35.134 1.00 9.25 199 LEU A N 1
ATOM 1627 C CA . LEU A 1 202 ? 29.937 14.715 35.518 1.00 9.54 199 LEU A CA 1
ATOM 1628 C C . LEU A 1 202 ? 29.440 16.153 35.533 1.00 9.54 199 LEU A C 1
ATOM 1629 O O . LEU A 1 202 ? 29.721 16.897 36.472 1.00 10.96 199 LEU A O 1
ATOM 1634 N N . PHE A 1 203 ? 28.716 16.558 34.495 1.00 9.44 200 PHE A N 1
ATOM 1635 C CA . PHE A 1 203 ? 28.338 17.954 34.328 1.00 9.26 200 PHE A CA 1
ATOM 1636 C C . PHE A 1 203 ? 26.987 18.008 33.634 1.00 9.28 200 PHE A C 1
ATOM 1637 O O . PHE A 1 203 ? 26.841 17.481 32.528 1.00 9.85 200 PHE A O 1
ATOM 1645 N N . THR A 1 204 ? 26.015 18.653 34.277 1.00 9.69 201 THR A N 1
ATOM 1646 C CA . THR A 1 204 ? 24.627 18.628 33.834 1.00 9.74 201 THR A CA 1
ATOM 1647 C C . THR A 1 204 ? 24.232 20.044 33.437 1.00 9.39 201 THR A C 1
ATOM 1648 O O . THR A 1 204 ? 24.249 20.950 34.275 1.00 10.19 201 THR A O 1
ATOM 1652 N N . PHE A 1 205 ? 23.891 20.248 32.162 1.00 9.38 202 PHE A N 1
ATOM 1653 C CA . PHE A 1 205 ? 23.683 21.612 31.669 1.00 10.28 202 PHE A CA 1
ATOM 1654 C C . PHE A 1 205 ? 22.648 22.380 32.484 1.00 10.35 202 PHE A C 1
ATOM 1655 O O . PHE A 1 205 ? 22.842 23.564 32.795 1.00 11.19 202 PHE A O 1
ATOM 1663 N N . GLU A 1 206 ? 21.543 21.724 32.834 1.00 11.23 203 GLU A N 1
ATOM 1664 C CA . GLU A 1 206 ? 20.463 22.437 33.507 1.00 13.87 203 GLU A CA 1
ATOM 1665 C C . GLU A 1 206 ? 20.884 22.958 34.880 1.00 14.58 203 GLU A C 1
ATOM 1666 O O . GLU A 1 206 ? 20.343 23.964 35.350 1.00 18.29 203 GLU A O 1
ATOM 1672 N N . LYS A 1 207 ? 21.857 22.316 35.525 1.00 12.33 204 LYS A N 1
ATOM 1673 C CA . LYS A 1 207 ? 22.317 22.774 36.833 1.00 12.99 204 LYS A CA 1
ATOM 1674 C C . LYS A 1 207 ? 23.138 24.054 36.754 1.00 13.33 204 LYS A C 1
ATOM 1675 O O . LYS A 1 207 ? 23.370 24.682 37.794 1.00 16.82 204 LYS A O 1
ATOM 1681 N N . HIS A 1 208 ? 23.561 24.462 35.556 1.00 12.22 205 HIS A N 1
ATOM 1682 C CA . HIS A 1 208 ? 24.443 25.605 35.376 1.00 12.25 205 HIS A CA 1
ATOM 1683 C C . HIS A 1 208 ? 23.874 26.623 34.403 1.00 12.39 205 HIS A C 1
ATOM 1684 O O . HIS A 1 208 ? 24.606 27.518 33.964 1.00 13.28 205 HIS A O 1
ATOM 1691 N N . GLU A 1 209 ? 22.600 26.500 34.039 1.00 12.37 206 GLU A N 1
ATOM 1692 C CA . GLU A 1 209 ? 21.970 27.422 33.092 1.00 13.17 206 GLU A CA 1
ATOM 1693 C C . GLU A 1 209 ? 22.749 27.517 31.786 1.00 11.13 206 GLU A C 1
ATOM 1694 O O . GLU A 1 209 ? 22.895 28.593 31.209 1.00 12.83 206 GLU A O 1
ATOM 1700 N N . VAL A 1 210 ? 23.258 26.390 31.310 1.00 10.55 207 VAL A N 1
ATOM 1701 C CA . VAL A 1 210 ? 23.925 26.328 30.016 1.00 10.30 207 VAL A CA 1
ATOM 1702 C C . VAL A 1 210 ? 22.873 25.953 28.980 1.00 9.63 207 VAL A C 1
ATOM 1703 O O . VAL A 1 210 ? 22.216 24.906 29.132 1.00 10.17 207 VAL A O 1
ATOM 1707 N N . PRO A 1 211 ? 22.678 26.756 27.940 1.00 10.09 208 PRO A N 1
ATOM 1708 C CA . PRO A 1 211 ? 21.665 26.446 26.929 1.00 10.69 208 PRO A CA 1
ATOM 1709 C C . PRO A 1 211 ? 22.202 25.409 25.949 1.00 9.82 208 PRO A C 1
ATOM 1710 O O . PRO A 1 211 ? 23.373 25.037 25.969 1.00 11.32 208 PRO A O 1
ATOM 1714 N N . GLY A 1 212 ? 21.324 24.950 25.070 1.00 9.50 209 GL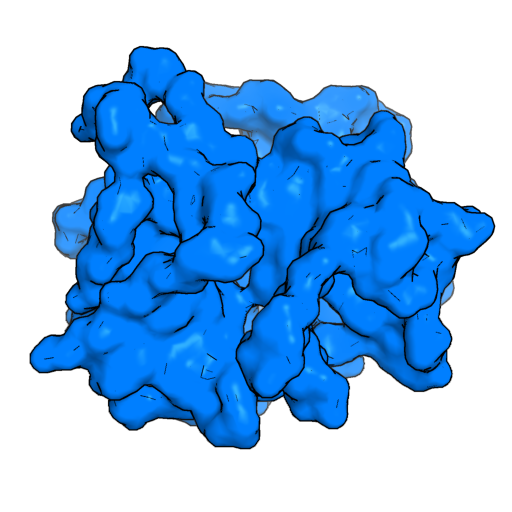Y A N 1
ATOM 1715 C CA . GLY A 1 212 ? 21.777 24.123 23.969 1.00 9.26 209 GLY A CA 1
ATOM 1716 C C . GLY A 1 212 ? 22.094 22.703 24.397 1.00 8.45 209 GLY A C 1
ATOM 1717 O O . GLY A 1 212 ? 21.560 22.185 25.380 1.00 10.00 209 GLY A O 1
ATOM 1718 N N . TYR A 1 213 ? 22.956 22.055 23.619 1.00 7.87 210 TYR A N 1
ATOM 1719 C CA . TYR A 1 213 ? 23.223 20.636 23.798 1.00 7.97 210 TYR A CA 1
ATOM 1720 C C . TYR A 1 213 ? 24.719 20.397 23.697 1.00 7.13 210 TYR A C 1
ATOM 1721 O O . TYR A 1 213 ? 25.366 20.928 22.784 1.00 7.65 210 TYR A O 1
ATOM 1730 N N . PRO A 1 214 ? 25.286 19.558 24.565 1.00 7.43 211 PRO A N 1
ATOM 1731 C CA . PRO A 1 214 ? 26.689 19.173 24.374 1.00 6.99 211 PRO A CA 1
ATOM 1732 C C . PRO A 1 214 ? 26.807 18.359 23.099 1.00 6.04 211 PRO A C 1
ATOM 1733 O O . PRO A 1 214 ? 25.919 17.564 22.781 1.00 7.36 211 PRO A O 1
ATOM 1737 N N . ASP A 1 215 ? 27.917 18.548 22.381 1.00 6.43 212 ASP A N 1
ATOM 1738 C CA . ASP A 1 215 ? 28.128 17.894 21.088 1.00 6.16 212 ASP A CA 1
ATOM 1739 C C . ASP A 1 215 ? 29.483 17.188 21.139 1.00 6.16 212 ASP A C 1
ATOM 1740 O O . ASP A 1 215 ? 29.620 16.216 21.891 1.00 6.52 212 ASP A O 1
ATOM 1745 N N . GLY A 1 216 ? 30.493 17.669 20.401 1.00 6.15 213 GLY A N 1
ATOM 1746 C CA . GLY A 1 216 ? 31.826 17.114 20.532 1.00 6.50 213 GLY A CA 1
ATOM 1747 C C . GLY A 1 216 ? 32.525 17.619 21.781 1.00 5.90 213 GLY A C 1
ATOM 1748 O O . GLY A 1 216 ? 32.134 18.621 22.379 1.00 6.87 213 GLY A O 1
ATOM 1749 N N . GLN A 1 217 ? 33.603 16.936 22.177 1.00 6.09 214 GLN A N 1
ATOM 1750 C CA . GLN A 1 217 ? 34.414 17.420 23.291 1.00 6.42 214 GLN A CA 1
ATOM 1751 C C . GLN A 1 217 ? 35.854 16.957 23.133 1.00 6.25 214 GLN A C 1
ATOM 1752 O O . GLN A 1 217 ? 36.149 16.024 22.376 1.00 7.01 214 GLN A O 1
ATOM 1758 N N . THR A 1 218 ? 36.749 17.623 23.861 1.00 6.77 215 THR A N 1
ATOM 1759 C CA . THR A 1 218 ? 38.139 17.204 23.927 1.00 7.00 215 THR A CA 1
ATOM 1760 C C . THR A 1 218 ? 38.653 17.524 25.321 1.00 7.68 215 THR A C 1
ATOM 1761 O O . THR A 1 218 ? 37.969 18.164 26.117 1.00 11.68 215 THR A O 1
ATOM 1765 N N . ILE A 1 219 ? 39.845 17.043 25.633 1.00 8.47 216 ILE A N 1
ATOM 1766 C CA . ILE A 1 219 ? 40.430 17.219 26.955 1.00 8.56 216 ILE A CA 1
ATOM 1767 C C . ILE A 1 219 ? 41.803 17.856 26.796 1.00 8.21 216 ILE A C 1
ATOM 1768 O O . ILE A 1 219 ? 42.512 17.609 25.817 1.00 9.39 216 ILE A O 1
ATOM 1773 N N . ASP A 1 220 ? 42.171 18.712 27.754 1.00 9.01 217 ASP A N 1
ATOM 1774 C CA . ASP A 1 220 ? 43.485 19.334 27.732 1.00 9.31 217 ASP A CA 1
ATOM 1775 C C . ASP A 1 220 ? 44.453 18.588 28.659 1.00 10.17 217 ASP A C 1
ATOM 1776 O O . ASP A 1 220 ? 44.077 17.660 29.382 1.00 10.42 217 ASP A O 1
ATOM 1781 N N . GLU A 1 221 ? 45.723 19.005 28.640 1.00 11.88 218 GLU A N 1
ATOM 1782 C CA A GLU A 1 221 ? 46.767 18.356 29.437 0.47 13.37 218 GLU A CA 1
ATOM 1783 C CA B GLU A 1 221 ? 46.702 18.270 29.433 0.53 13.59 218 GLU A CA 1
ATOM 1784 C C . GLU A 1 221 ? 46.520 18.476 30.932 1.00 13.64 218 GLU A C 1
ATOM 1785 O O . GLU A 1 221 ? 47.070 17.691 31.715 1.00 16.06 218 GLU A O 1
ATOM 1796 N N . GLU A 1 222 ? 45.758 19.480 31.351 1.00 13.21 219 GLU A N 1
ATOM 1797 C CA . GLU A 1 222 ? 45.444 19.638 32.763 1.00 14.17 219 GLU A CA 1
ATOM 1798 C C . GLU A 1 222 ? 44.262 18.786 33.187 1.00 12.78 219 GLU A C 1
ATOM 1799 O O . GLU A 1 222 ? 43.940 18.745 34.379 1.00 15.87 219 GLU A O 1
ATOM 1805 N N . GLY A 1 223 ? 43.605 18.122 32.244 1.00 11.14 220 GLY A N 1
ATOM 1806 C CA . GLY A 1 223 ? 42.428 17.342 32.541 1.00 11.61 220 GLY A CA 1
ATOM 1807 C C . GLY A 1 223 ? 41.110 18.072 32.426 1.00 10.55 220 GLY A C 1
ATOM 1808 O O . GLY A 1 223 ? 40.072 17.486 32.758 1.00 12.32 220 GLY A O 1
ATOM 1809 N N . ASN A 1 224 ? 41.092 19.310 31.940 1.00 10.49 221 ASN A N 1
ATOM 1810 C CA . ASN A 1 224 ? 39.820 19.994 31.756 1.00 10.39 221 ASN A CA 1
ATOM 1811 C C . ASN A 1 224 ? 39.190 19.548 30.449 1.00 8.70 221 ASN A C 1
ATOM 1812 O O . ASN A 1 224 ? 39.885 19.384 29.443 1.00 9.59 221 ASN A O 1
ATOM 1817 N N . LEU A 1 225 ? 37.867 19.381 30.455 1.00 7.94 222 LEU A N 1
ATOM 1818 C CA . LEU A 1 225 ? 37.147 19.112 29.223 1.00 7.34 222 LEU A CA 1
ATOM 1819 C C . LEU A 1 225 ? 36.694 20.415 28.579 1.00 7.69 222 LEU A C 1
ATOM 1820 O O . LEU A 1 225 ? 36.262 21.357 29.256 1.00 8.78 222 LEU A O 1
ATOM 1825 N N . TRP A 1 226 ? 36.805 20.452 27.257 1.00 7.42 223 TRP A N 1
ATOM 1826 C CA . TRP A 1 226 ? 36.319 21.535 26.416 1.00 7.39 223 TRP A CA 1
ATOM 1827 C C . TRP A 1 226 ? 35.179 20.955 25.590 1.00 6.95 223 TRP A C 1
ATOM 1828 O O . TRP A 1 226 ? 35.383 20.004 24.829 1.00 7.53 223 TRP A O 1
ATOM 1839 N N . VAL A 1 227 ? 33.977 21.505 25.758 1.00 6.87 224 VAL A N 1
ATOM 1840 C CA . VAL A 1 227 ? 32.753 20.916 25.228 1.00 6.96 224 VAL A CA 1
ATOM 1841 C C . VAL A 1 227 ? 32.102 21.908 24.269 1.00 6.67 224 VAL A C 1
ATOM 1842 O O . VAL A 1 227 ? 31.869 23.072 24.625 1.00 7.33 224 VAL A O 1
ATOM 1846 N N . ALA A 1 228 ? 31.794 21.438 23.064 1.00 6.65 225 ALA A N 1
ATOM 1847 C CA . ALA A 1 228 ? 31.041 22.233 22.101 1.00 6.31 225 ALA A CA 1
ATOM 1848 C C . ALA A 1 228 ? 29.577 22.288 22.511 1.00 6.68 225 ALA A C 1
ATOM 1849 O O . ALA A 1 228 ? 28.984 21.264 22.858 1.00 7.30 225 ALA A O 1
ATOM 1851 N N . VAL A 1 229 ? 28.976 23.479 22.433 1.00 6.49 226 VAL A N 1
ATOM 1852 C CA . VAL A 1 229 ? 27.582 23.667 22.816 1.00 7.17 226 VAL A CA 1
ATOM 1853 C C . VAL A 1 229 ? 26.759 24.044 21.589 1.00 6.50 226 VAL A C 1
ATOM 1854 O O . VAL A 1 229 ? 26.700 25.210 21.168 1.00 7.16 226 VAL A O 1
ATOM 1858 N N . PHE A 1 230 ? 26.099 23.039 21.021 1.00 6.78 227 PHE A N 1
ATOM 1859 C CA . PHE A 1 230 ? 25.267 23.226 19.844 1.00 6.76 227 PHE A CA 1
ATOM 1860 C C . PHE A 1 230 ? 24.002 23.970 20.262 1.00 6.97 227 PHE A C 1
ATOM 1861 O O . PHE A 1 230 ? 23.309 23.542 21.193 1.00 7.74 227 PHE A O 1
ATOM 1869 N N . GLN A 1 231 ? 23.694 25.091 19.589 1.00 6.99 228 GLN A N 1
ATOM 1870 C CA . GLN A 1 231 ? 22.601 25.981 19.992 1.00 7.29 228 GLN A CA 1
ATOM 1871 C C . GLN A 1 231 ? 22.899 26.692 21.308 1.00 7.18 228 GLN A C 1
ATOM 1872 O O . GLN A 1 231 ? 21.984 27.213 21.966 1.00 8.36 228 GLN A O 1
ATOM 1878 N N . GLY A 1 232 ? 24.186 26.815 21.644 1.00 7.82 229 GLY A N 1
ATOM 1879 C CA . GLY A 1 232 ? 24.616 27.646 22.750 1.00 8.21 229 GLY A CA 1
ATOM 1880 C C . GLY A 1 232 ? 25.638 28.700 22.370 1.00 7.85 229 GLY A C 1
ATOM 1881 O O . GLY A 1 232 ? 26.046 29.476 23.235 1.00 8.44 229 GLY A O 1
ATOM 1882 N N . GLN A 1 233 ? 26.103 28.743 21.118 1.00 7.63 230 GLN A N 1
ATOM 1883 C CA . GLN A 1 233 ? 26.982 29.833 20.693 1.00 7.68 230 GLN A CA 1
ATOM 1884 C C . GLN A 1 233 ? 28.239 29.913 21.570 1.00 7.25 230 GLN A C 1
ATOM 1885 O O . GLN A 1 233 ? 28.732 31.001 21.889 1.00 8.03 230 GLN A O 1
ATOM 1891 N N . ARG A 1 234 ? 28.774 28.756 21.968 1.00 7.41 231 ARG A N 1
ATOM 1892 C CA . ARG A 1 234 ? 29.884 28.766 22.916 1.00 7.54 231 ARG A CA 1
ATOM 1893 C C . ARG A 1 234 ? 30.567 27.408 22.952 1.00 7.07 231 ARG A C 1
ATOM 1894 O O . ARG A 1 234 ? 30.015 26.384 22.523 1.00 7.35 231 ARG A O 1
ATOM 1902 N N . ILE A 1 235 ? 31.772 27.423 23.516 1.00 7.24 232 ILE A N 1
ATOM 1903 C CA . ILE A 1 235 ? 32.415 26.261 24.113 1.00 7.00 232 ILE A CA 1
ATOM 1904 C C . ILE A 1 235 ? 32.476 26.509 25.610 1.00 7.52 232 ILE A C 1
ATOM 1905 O O . ILE A 1 235 ? 32.548 27.658 26.060 1.00 8.48 232 ILE A O 1
ATOM 1910 N N . ILE A 1 236 ? 32.439 25.431 26.388 1.00 7.34 233 ILE A N 1
ATOM 1911 C CA . ILE A 1 236 ? 32.590 25.522 27.834 1.00 7.88 233 ILE A CA 1
ATOM 1912 C C . ILE A 1 236 ? 33.769 24.671 28.263 1.00 7.80 233 ILE A C 1
ATOM 1913 O O . ILE A 1 236 ? 34.098 23.659 27.636 1.00 9.03 233 ILE A O 1
ATOM 1918 N N . LYS A 1 237 ? 34.395 25.098 29.350 1.00 7.99 234 LYS A N 1
ATOM 1919 C CA . LYS A 1 237 ? 35.519 24.423 29.980 1.00 8.44 234 LYS A CA 1
ATOM 1920 C C . LYS A 1 237 ? 35.003 23.922 31.319 1.00 9.02 234 LYS A C 1
ATOM 1921 O O . LYS A 1 237 ? 34.505 24.717 32.129 1.00 9.49 234 LYS A O 1
ATOM 1927 N N . ILE A 1 238 ? 35.079 22.609 31.539 1.00 8.16 235 ILE A N 1
ATOM 1928 C CA . ILE A 1 238 ? 34.540 22.003 32.751 1.00 9.39 235 ILE A CA 1
ATOM 1929 C C . ILE A 1 238 ? 35.594 21.151 33.445 1.00 8.96 235 ILE A C 1
ATOM 1930 O O . ILE A 1 238 ? 36.520 20.621 32.824 1.00 9.71 235 ILE A O 1
ATOM 1935 N N . SER A 1 239 ? 35.446 21.031 34.757 1.00 9.64 236 SER A N 1
ATOM 1936 C CA . SER A 1 239 ? 36.372 20.244 35.552 1.00 10.80 236 SER A CA 1
ATOM 1937 C C . SER A 1 239 ? 36.129 18.750 35.390 1.00 10.42 236 SER A C 1
ATOM 1938 O O . SER A 1 239 ? 34.991 18.299 35.259 1.00 10.86 236 SER A O 1
ATOM 1941 N N . THR A 1 240 ? 37.214 17.973 35.449 1.00 10.58 237 THR A N 1
ATOM 1942 C CA . THR A 1 240 ? 37.108 16.533 35.666 1.00 10.89 237 THR A CA 1
ATOM 1943 C C . THR A 1 240 ? 37.547 16.129 37.065 1.00 12.86 237 THR A C 1
ATOM 1944 O O . THR A 1 240 ? 37.451 14.948 37.416 1.00 14.50 237 THR A O 1
ATOM 1948 N N . GLN A 1 241 ? 38.013 17.078 37.877 1.00 13.53 238 GLN A N 1
ATOM 1949 C CA . GLN A 1 241 ? 38.427 16.774 39.243 1.00 15.75 238 GLN A CA 1
ATOM 1950 C C . GLN A 1 241 ? 37.271 16.787 40.227 1.00 16.60 238 GLN A C 1
ATOM 1951 O O . GLN A 1 241 ? 37.329 16.090 41.250 1.00 19.06 238 GLN A O 1
ATOM 1957 N N . GLN A 1 242 ? 36.235 17.578 39.955 1.00 16.34 239 GLN A N 1
ATOM 1958 C CA . GLN A 1 242 ? 35.069 17.716 40.811 1.00 18.56 239 GLN A CA 1
ATOM 1959 C C . GLN A 1 242 ? 33.858 17.704 39.893 1.00 16.58 239 GLN A C 1
ATOM 1960 O O . GLN A 1 242 ? 33.885 18.338 38.831 1.00 16.09 239 GLN A O 1
ATOM 1966 N N . PRO A 1 243 ? 32.781 17.034 40.286 1.00 16.23 240 PRO A N 1
ATOM 1967 C CA . PRO A 1 243 ? 31.559 17.081 39.482 1.00 14.98 240 PRO A CA 1
ATOM 1968 C C . PRO A 1 243 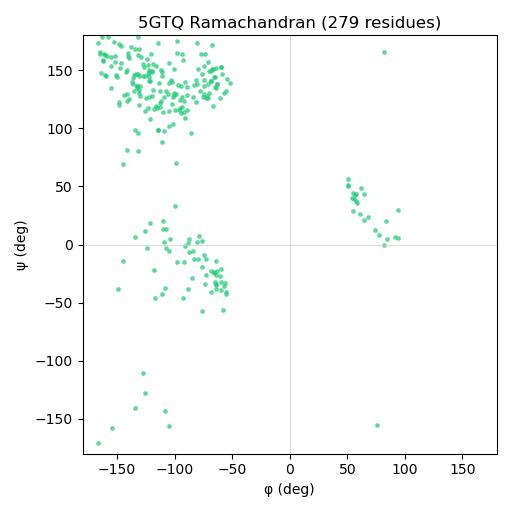? 30.933 18.463 39.510 1.00 12.74 240 PRO A C 1
ATOM 1969 O O . PRO A 1 243 ? 31.032 19.205 40.491 1.00 13.51 240 PRO A O 1
ATOM 1973 N N . GLU A 1 244 ? 30.279 18.800 38.403 1.00 11.75 241 GLU A N 1
ATOM 1974 C CA . GLU A 1 244 ? 29.416 19.970 38.316 1.00 11.70 241 GLU A CA 1
ATOM 1975 C C . GLU A 1 244 ? 30.167 21.279 38.556 1.00 11.46 241 GLU A C 1
ATOM 1976 O O . GLU A 1 244 ? 29.716 22.140 39.303 1.00 13.26 241 GLU A O 1
ATOM 1982 N N . VAL A 1 245 ? 31.302 21.451 37.883 1.00 10.97 242 VAL A N 1
ATOM 1983 C CA . VAL A 1 245 ? 32.070 22.692 37.987 1.00 11.41 242 VAL A CA 1
ATOM 1984 C C . VAL A 1 245 ? 32.312 23.260 36.589 1.00 10.45 242 VAL A C 1
ATOM 1985 O O . VAL A 1 245 ? 33.032 22.658 35.775 1.00 11.04 242 VAL A O 1
ATOM 1989 N N . LEU A 1 246 ? 31.726 24.427 36.326 1.00 10.46 243 LEU A N 1
ATOM 1990 C CA . LEU A 1 246 ? 31.947 25.173 35.097 1.00 10.66 243 LEU A CA 1
ATOM 1991 C C . LEU A 1 246 ? 33.137 26.091 35.329 1.00 10.77 243 LEU A C 1
ATOM 1992 O O . LEU A 1 246 ? 33.076 26.989 36.173 1.00 13.86 243 LEU A O 1
ATOM 1997 N N . LEU A 1 247 ? 34.222 25.864 34.594 1.00 10.50 244 LEU A N 1
ATOM 1998 C CA . LEU A 1 247 ? 35.435 26.649 34.776 1.00 10.41 244 LEU A CA 1
ATOM 1999 C C . LEU A 1 247 ? 35.459 27.912 33.925 1.00 11.14 244 LEU A C 1
ATOM 2000 O O . LEU A 1 247 ? 35.955 28.946 34.378 1.00 13.03 244 LEU A O 1
ATOM 2005 N N . ASP A 1 248 ? 34.958 27.860 32.694 1.00 10.29 245 ASP A N 1
ATOM 2006 C CA . ASP A 1 248 ? 34.959 29.044 31.846 1.00 10.45 245 ASP A CA 1
ATOM 2007 C C . ASP A 1 248 ? 34.018 28.814 30.678 1.00 9.75 245 ASP A C 1
ATOM 2008 O O . ASP A 1 248 ? 33.598 27.686 30.402 1.00 9.56 245 ASP A O 1
ATOM 2013 N N . THR A 1 249 ? 33.694 29.914 30.000 1.00 9.53 246 THR A N 1
ATOM 2014 C CA . THR A 1 249 ? 32.867 29.924 28.806 1.00 9.58 246 THR A CA 1
ATOM 2015 C C . THR A 1 249 ? 33.558 30.793 27.771 1.00 9.09 246 THR A C 1
ATOM 2016 O O . THR A 1 249 ? 34.041 31.878 28.105 1.00 10.96 246 THR A O 1
ATOM 2020 N N . VAL A 1 250 ? 33.626 30.328 26.528 1.00 8.94 247 VAL A N 1
ATOM 2021 C CA . VAL A 1 250 ? 34.135 31.146 25.435 1.00 9.29 247 VAL A CA 1
ATOM 2022 C C . VAL A 1 250 ? 33.062 31.218 24.366 1.00 9.01 247 VAL A C 1
ATOM 2023 O O . VAL A 1 250 ? 32.693 30.197 23.784 1.00 8.73 247 VAL A O 1
ATOM 2027 N N . LYS A 1 251 ? 32.564 32.420 24.105 1.00 9.75 248 LYS A N 1
ATOM 2028 C CA . LYS A 1 251 ? 31.566 32.604 23.064 1.00 9.63 248 LYS A CA 1
ATOM 2029 C C . LYS A 1 251 ? 32.193 32.416 21.686 1.00 8.89 248 LYS A C 1
ATOM 2030 O O . LYS A 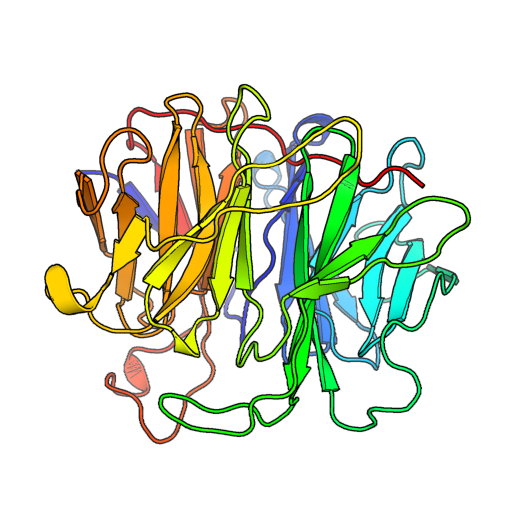1 251 ? 33.299 32.895 21.420 1.00 10.45 248 LYS A O 1
ATOM 2036 N N . ILE A 1 252 ? 31.476 31.722 20.810 1.00 8.36 249 ILE A N 1
ATOM 2037 C CA . ILE A 1 252 ? 31.870 31.503 19.427 1.00 7.99 249 ILE A CA 1
ATOM 2038 C C . ILE A 1 252 ? 30.778 32.140 18.579 1.00 8.38 249 ILE A C 1
ATOM 2039 O O . ILE A 1 252 ? 29.600 31.900 18.854 1.00 9.86 249 ILE A O 1
ATOM 2044 N N . PRO A 1 253 ? 31.084 32.944 17.551 1.00 8.79 250 PRO A N 1
ATOM 2045 C CA . PRO A 1 253 ? 29.995 33.651 16.843 1.00 9.09 250 PRO A CA 1
ATOM 2046 C C . PRO A 1 253 ? 28.894 32.745 16.311 1.00 8.55 250 PRO A C 1
ATOM 2047 O O . PRO A 1 253 ? 27.711 33.103 16.387 1.00 9.85 250 PRO A O 1
ATOM 2051 N N . ASP A 1 254 ? 29.244 31.593 15.765 1.00 7.73 251 ASP A N 1
ATOM 2052 C CA . ASP A 1 254 ? 28.245 30.678 15.227 1.00 7.36 251 ASP A CA 1
ATOM 2053 C C . ASP A 1 254 ? 27.461 30.023 16.360 1.00 6.74 251 ASP A C 1
ATOM 2054 O O . ASP A 1 254 ? 28.061 29.435 17.262 1.00 7.67 251 ASP A O 1
ATOM 2059 N N . PRO A 1 255 ? 26.121 30.070 16.331 1.00 6.83 252 PRO A N 1
ATOM 2060 C CA . PRO A 1 255 ? 25.346 29.441 17.414 1.00 7.41 252 PRO A CA 1
ATOM 2061 C C . PRO A 1 255 ? 25.501 27.943 17.509 1.00 6.31 252 PRO A C 1
ATOM 2062 O O . PRO A 1 255 ? 25.392 27.384 18.614 1.00 7.01 252 PRO A O 1
ATOM 2066 N N . GLN A 1 256 ? 25.672 27.261 16.378 1.00 6.56 253 GLN A N 1
ATOM 2067 C CA . GLN A 1 256 ? 25.649 25.800 16.362 1.00 6.33 253 GLN A CA 1
ATOM 2068 C C . GLN A 1 256 ? 27.074 25.253 16.374 1.00 5.92 253 GLN A C 1
ATOM 2069 O O . GLN A 1 256 ? 27.577 24.721 15.391 1.00 6.70 253 GLN A O 1
ATOM 2075 N N . VAL A 1 257 ? 27.732 25.433 17.524 1.00 6.72 254 VAL A N 1
ATOM 2076 C CA . VAL A 1 257 ? 29.080 24.902 17.720 1.00 6.61 254 VAL A CA 1
ATOM 2077 C C . VAL A 1 257 ? 28.984 23.386 17.812 1.00 6.09 254 VAL A C 1
ATOM 2078 O O . VAL A 1 257 ? 28.151 22.856 18.557 1.00 7.23 254 VAL A O 1
ATOM 2082 N N . THR A 1 258 ? 29.822 22.676 17.047 1.00 6.01 255 THR A N 1
ATOM 2083 C CA . THR A 1 258 ? 29.677 21.229 16.923 1.00 5.69 255 THR A CA 1
ATOM 2084 C C . THR A 1 258 ? 30.796 20.441 17.576 1.00 5.48 255 THR A C 1
ATOM 2085 O O . THR A 1 258 ? 30.517 19.404 18.179 1.00 6.19 255 THR A O 1
ATOM 2089 N N . SER A 1 259 ? 32.059 20.846 17.430 1.00 5.63 256 SER A N 1
ATOM 2090 C CA . SER A 1 259 ? 33.136 20.037 17.981 1.00 5.65 256 SER A CA 1
ATOM 2091 C C . SER A 1 259 ? 34.411 20.863 18.077 1.00 5.87 256 SER A C 1
ATOM 2092 O O . SER A 1 259 ? 34.445 22.045 17.708 1.00 6.85 256 SER A O 1
ATOM 2095 N N . VAL A 1 260 ? 35.453 20.217 18.609 1.00 6.01 257 VAL A N 1
ATOM 2096 C CA . VAL A 1 260 ? 36.674 20.869 19.080 1.00 6.77 257 VAL A CA 1
ATOM 2097 C C . VAL A 1 260 ? 37.856 19.918 18.928 1.00 6.63 257 VAL A C 1
ATOM 2098 O O . VAL A 1 260 ? 37.739 18.711 19.187 1.00 7.08 257 VAL A O 1
ATOM 2102 N N . ALA A 1 261 ? 39.018 20.483 18.581 1.00 6.61 258 ALA A N 1
ATOM 2103 C CA . ALA A 1 261 ? 40.274 19.742 18.635 1.00 6.55 258 ALA A CA 1
ATOM 2104 C C . ALA A 1 261 ? 41.418 20.735 18.785 1.00 6.66 258 ALA A C 1
ATOM 2105 O O . ALA A 1 261 ? 41.465 21.743 18.069 1.00 7.62 258 ALA A O 1
ATOM 2107 N N . PHE A 1 262 ? 42.352 20.433 19.688 1.00 7.22 259 PHE A N 1
ATOM 2108 C CA . PHE A 1 262 ? 43.552 21.247 19.818 1.00 8.17 259 PHE A CA 1
ATOM 2109 C C . PHE A 1 262 ? 44.517 20.987 18.669 1.00 7.27 259 PHE A C 1
ATOM 2110 O O . PHE A 1 262 ? 44.701 19.850 18.219 1.00 8.44 259 PHE A O 1
ATOM 2118 N N . GLY A 1 263 ? 45.163 22.057 18.209 1.00 8.64 260 GLY A N 1
ATOM 2119 C CA . GLY A 1 263 ? 46.138 21.982 17.146 1.00 8.59 260 GLY A CA 1
ATOM 2120 C C . GLY A 1 263 ? 47.139 23.113 17.222 1.00 8.76 260 GLY A C 1
ATOM 2121 O O . GLY A 1 263 ? 47.343 23.730 18.278 1.00 9.09 260 GLY A O 1
ATOM 2122 N N . GLY A 1 264 ? 47.757 23.395 16.081 1.00 9.33 261 GLY A N 1
ATOM 2123 C CA . GLY A 1 264 ? 48.871 24.302 16.018 1.00 10.65 261 GLY A CA 1
ATOM 2124 C C . GLY A 1 264 ? 50.166 23.619 16.408 1.00 11.43 261 GLY A C 1
ATOM 2125 O O . GLY A 1 264 ? 50.175 22.525 16.983 1.00 11.02 261 GLY A O 1
ATOM 2126 N N . PRO A 1 265 ? 51.290 24.272 16.103 1.00 11.82 262 PRO A N 1
ATOM 2127 C CA A PRO A 1 265 ? 52.604 23.690 16.427 0.56 12.93 262 PRO A CA 1
ATOM 2128 C CA B PRO A 1 265 ? 52.590 23.660 16.420 0.44 13.14 262 PRO A CA 1
ATOM 2129 C C . PRO A 1 265 ? 52.784 23.346 17.892 1.00 13.34 262 PRO A C 1
ATOM 2130 O O . PRO A 1 265 ? 53.506 22.394 18.214 1.00 15.06 262 PRO A O 1
ATOM 2137 N N . ASN A 1 266 ? 52.168 24.110 18.791 1.00 12.13 263 ASN A N 1
ATOM 2138 C CA A ASN A 1 266 ? 52.316 23.888 20.223 0.41 13.10 263 ASN A CA 1
ATOM 2139 C CA B ASN A 1 266 ? 52.306 23.927 20.230 0.59 12.88 263 ASN A CA 1
ATOM 2140 C C . ASN A 1 266 ? 51.059 23.324 20.873 1.00 11.99 263 ASN A C 1
ATOM 2141 O O . ASN A 1 266 ? 50.959 23.316 22.106 1.0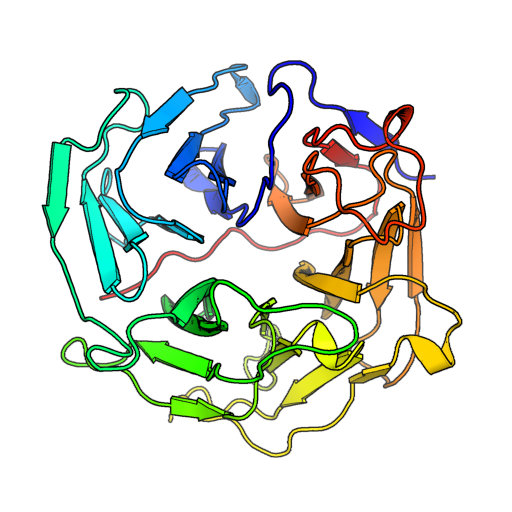0 12.77 263 ASN A O 1
ATOM 2150 N N . LEU A 1 267 ? 50.103 22.836 20.073 1.00 10.79 264 LEU A N 1
ATOM 2151 C CA . LEU A 1 267 ? 48.908 22.162 20.594 1.00 10.13 264 LEU A CA 1
ATOM 2152 C C . LEU A 1 267 ? 48.069 23.066 21.493 1.00 10.02 264 LEU A C 1
ATOM 2153 O O . LEU A 1 267 ? 47.305 22.586 22.339 1.00 11.01 264 LEU A O 1
ATOM 2158 N N . ASP A 1 268 ? 48.172 24.381 21.277 1.00 10.28 265 ASP A N 1
ATOM 2159 C CA . ASP A 1 268 ? 47.519 25.375 22.121 1.00 10.90 265 ASP A CA 1
ATOM 2160 C C . ASP A 1 268 ? 46.573 26.266 21.324 1.00 10.05 265 ASP A C 1
ATOM 2161 O O . ASP A 1 268 ? 46.199 27.351 21.798 1.00 11.67 265 ASP A O 1
ATOM 2166 N N . GLU A 1 269 ? 46.164 25.823 20.130 1.00 9.73 266 GLU A N 1
ATOM 2167 C CA . GLU A 1 269 ? 45.212 26.553 19.305 1.00 9.18 266 GLU A CA 1
ATOM 2168 C C . GLU A 1 269 ? 44.002 25.651 19.142 1.00 9.58 266 GLU A C 1
ATOM 2169 O O . GLU A 1 269 ? 44.114 24.552 18.587 1.00 12.09 266 GLU A O 1
ATOM 2175 N N . LEU A 1 270 ? 42.857 26.078 19.650 1.00 7.93 267 LEU A N 1
ATOM 2176 C CA . LEU A 1 270 ? 41.686 25.207 19.666 1.00 7.92 267 LEU A CA 1
ATOM 2177 C C . LEU A 1 270 ? 40.866 25.442 18.406 1.00 7.81 267 LEU A C 1
ATOM 2178 O O . LEU A 1 270 ? 40.320 26.533 18.209 1.00 9.31 267 LEU A O 1
ATOM 2183 N N . TYR A 1 271 ? 40.792 24.424 17.547 1.00 7.17 268 TYR A N 1
ATOM 2184 C CA . TYR A 1 271 ? 39.942 24.486 16.365 1.00 7.06 268 TYR A CA 1
ATOM 2185 C C . TYR A 1 271 ? 38.518 24.107 16.739 1.00 7.04 268 TYR A C 1
ATOM 2186 O O . TYR A 1 271 ? 38.289 23.160 17.498 1.00 8.10 268 TYR A O 1
ATOM 2195 N N . VAL A 1 272 ? 37.562 24.866 16.210 1.00 7.00 269 VAL A N 1
ATOM 2196 C CA . VAL A 1 272 ? 36.152 24.748 16.568 1.00 7.09 269 VAL A CA 1
ATOM 2197 C C . VAL A 1 272 ? 35.336 24.685 15.286 1.00 6.92 269 VAL A C 1
ATOM 2198 O O . VAL A 1 272 ? 35.386 25.615 14.471 1.00 8.27 269 VAL A O 1
ATOM 2202 N N . THR A 1 273 ? 34.596 23.588 15.097 1.00 6.38 270 THR A N 1
ATOM 2203 C CA . THR A 1 273 ? 33.698 23.455 13.960 1.00 5.98 270 THR A CA 1
ATOM 2204 C C . THR A 1 273 ? 32.296 23.933 14.338 1.00 6.13 270 THR A C 1
ATOM 2205 O O . THR A 1 273 ? 31.931 23.984 15.522 1.00 6.38 270 THR A O 1
ATOM 2209 N N . SER A 1 274 ? 31.506 24.274 13.315 1.00 6.20 271 SER A N 1
ATOM 2210 C CA . SER A 1 274 ? 30.122 24.688 13.529 1.00 6.31 271 SER A CA 1
ATOM 2211 C C . SER A 1 274 ? 29.244 24.276 12.350 1.00 6.38 271 SER A C 1
ATOM 2212 O O . SER A 1 274 ? 29.723 23.820 11.303 1.00 6.87 271 SER A O 1
ATOM 2215 N N . ALA A 1 275 ? 27.936 24.479 12.517 1.00 6.44 272 ALA A N 1
ATOM 2216 C CA . ALA A 1 275 ? 26.942 24.045 11.548 1.00 6.72 272 ALA A CA 1
ATOM 2217 C C . ALA A 1 275 ? 26.114 25.219 11.051 1.00 6.92 272 ALA A C 1
ATOM 2218 O O . ALA A 1 275 ? 25.514 25.956 11.848 1.00 7.45 272 ALA A O 1
ATOM 2220 N N . GLY A 1 276 ? 26.040 25.365 9.726 1.00 6.68 273 GLY A N 1
ATOM 2221 C CA . GLY A 1 276 ? 25.156 26.338 9.115 1.00 7.60 273 GLY A CA 1
ATOM 2222 C C . GLY A 1 276 ? 23.747 25.855 8.843 1.00 7.93 273 GLY A C 1
ATOM 2223 O O . GLY A 1 276 ? 22.902 26.651 8.420 1.00 9.83 273 GLY A O 1
ATOM 2224 N N . LEU A 1 277 ? 23.472 24.569 9.061 1.00 7.98 274 LEU A N 1
ATOM 2225 C CA . LEU A 1 277 ? 22.152 24.023 8.785 1.00 7.89 274 LEU A CA 1
ATOM 2226 C C . LEU A 1 277 ? 21.114 24.734 9.642 1.00 9.38 274 LEU A C 1
ATOM 2227 O O . LEU A 1 277 ? 21.228 24.801 10.869 1.00 11.64 274 LEU A O 1
ATOM 2232 N N . GLN A 1 278 ? 20.096 25.261 8.983 1.00 10.16 275 GLN A N 1
ATOM 2233 C CA . GLN A 1 278 ? 19.074 26.068 9.626 1.00 13.33 275 GLN A CA 1
ATOM 2234 C C . GLN A 1 278 ? 17.911 25.154 9.971 1.00 13.59 275 GLN A C 1
ATOM 2235 O O . GLN A 1 278 ? 17.292 24.550 9.085 1.00 14.87 275 GLN A O 1
ATOM 2241 N N . LEU A 1 279 ? 17.631 25.041 11.261 1.00 14.75 276 LEU A N 1
ATOM 2242 C CA . LEU A 1 279 ? 16.694 24.060 11.778 1.00 17.76 276 LEU A CA 1
ATOM 2243 C C . LEU A 1 279 ? 15.413 24.744 12.225 1.00 19.59 276 LEU A C 1
ATOM 2244 O O . LEU A 1 279 ? 15.417 25.915 12.624 1.00 19.32 276 LEU A O 1
ATOM 2249 N N A ASP A 1 280 ? 14.288 24.043 12.088 0.53 23.18 277 ASP A N 1
ATOM 2250 N N B ASP A 1 280 ? 14.332 23.961 12.195 0.47 23.57 277 ASP A N 1
ATOM 2251 C CA A ASP A 1 280 ? 13.005 24.736 12.200 0.53 25.03 277 ASP A CA 1
ATOM 2252 C CA B ASP A 1 280 ? 13.139 24.260 12.972 0.47 25.65 277 ASP A CA 1
ATOM 2253 C C A ASP A 1 280 ? 12.687 25.209 13.619 0.53 24.63 277 ASP A C 1
ATOM 2254 C C B ASP A 1 280 ? 13.480 24.281 14.455 0.47 25.46 277 ASP A C 1
ATOM 2255 O O A ASP A 1 280 ? 11.868 26.120 13.775 0.53 25.25 277 ASP A O 1
ATOM 2256 O O B ASP A 1 280 ? 14.415 23.617 14.914 0.47 26.33 277 ASP A O 1
ATOM 2265 N N A ASP A 1 281 ? 13.326 24.641 14.646 0.53 24.40 278 ASP A N 1
ATOM 2266 N N B ASP A 1 281 ? 12.695 25.042 15.212 0.47 25.32 278 ASP A N 1
ATOM 2267 C CA A ASP A 1 281 ? 13.045 24.949 16.049 0.53 24.79 278 ASP A CA 1
ATOM 2268 C CA B ASP A 1 281 ? 12.882 25.202 16.649 0.47 25.15 278 ASP A CA 1
ATOM 2269 C C A ASP A 1 281 ? 14.253 25.569 16.754 0.53 22.53 278 ASP A C 1
ATOM 2270 C C B ASP A 1 281 ? 14.233 25.810 17.002 0.47 21.76 278 ASP A C 1
ATOM 2271 O O A ASP A 1 281 ? 14.575 25.247 17.900 0.53 23.46 278 ASP A O 1
ATOM 2272 O O B ASP A 1 281 ? 14.704 25.643 18.132 0.47 21.12 278 ASP A O 1
ATOM 2281 N N . SER A 1 282 ? 14.891 26.506 16.075 1.00 19.02 279 SER A N 1
ATOM 2282 C CA . SER A 1 282 ? 16.142 27.129 16.472 1.00 13.02 279 SER A CA 1
ATOM 2283 C C . SER A 1 282 ? 15.872 28.262 17.453 1.00 11.48 279 SER A C 1
ATOM 2284 O O . SER A 1 282 ? 14.845 28.940 17.384 1.00 13.64 279 SER A O 1
ATOM 2287 N N . SER A 1 283 ? 16.810 28.469 18.371 1.00 10.08 280 SER A N 1
ATOM 2288 C CA . SER A 1 283 ? 16.782 29.633 19.247 1.00 10.24 280 SER A CA 1
ATOM 2289 C C . SER A 1 283 ? 17.474 30.838 18.629 1.00 8.71 280 SER A C 1
ATOM 2290 O O . SER A 1 283 ? 17.592 31.871 19.297 1.00 10.22 280 SER A O 1
ATOM 2293 N N . PHE A 1 284 ? 17.919 30.728 17.372 1.00 8.09 281 PHE A N 1
ATOM 2294 C CA . PHE A 1 284 ? 18.696 31.746 16.680 1.00 8.03 281 PHE A CA 1
ATOM 2295 C C . PHE A 1 284 ? 18.144 31.928 15.276 1.00 8.07 281 PHE A C 1
ATOM 2296 O O . PHE A 1 284 ? 17.960 30.949 14.545 1.00 9.23 281 PHE A O 1
ATOM 2304 N N . ASP A 1 285 ? 17.925 33.182 14.882 1.00 8.78 282 ASP A N 1
ATOM 2305 C CA A ASP A 1 285 ? 17.466 33.461 13.524 0.65 9.09 282 ASP A CA 1
ATOM 2306 C CA B ASP A 1 285 ? 17.482 33.484 13.532 0.35 9.68 282 ASP A CA 1
ATOM 2307 C C . ASP A 1 285 ? 18.487 32.979 12.497 1.00 9.01 282 AS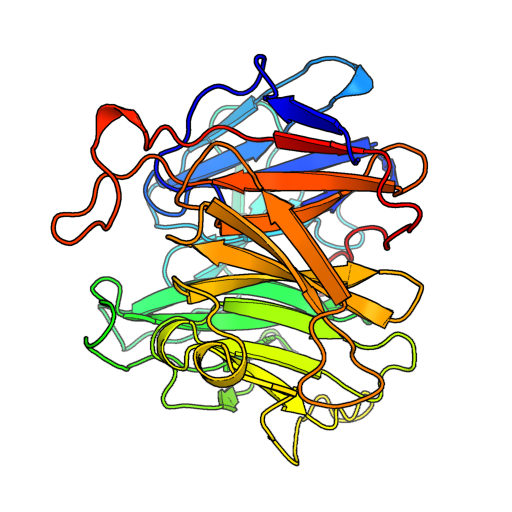P A C 1
ATOM 2308 O O . ASP A 1 285 ? 19.687 32.863 12.760 1.00 8.51 282 ASP A O 1
ATOM 2317 N N . LYS A 1 286 ? 17.983 32.735 11.284 1.00 10.44 283 LYS A N 1
ATOM 2318 C CA . LYS A 1 286 ? 18.800 32.172 10.207 1.00 10.46 283 LYS A CA 1
ATOM 2319 C C . LYS A 1 286 ? 20.000 33.047 9.865 1.00 10.11 283 LYS A C 1
ATOM 2320 O O . LYS A 1 286 ? 21.049 32.526 9.468 1.00 10.68 283 LYS A O 1
ATOM 2326 N N . SER A 1 287 ? 19.870 34.369 9.996 1.00 9.82 284 SER A N 1
ATOM 2327 C CA . SER A 1 287 ? 20.970 35.263 9.658 1.00 10.70 284 SER A CA 1
ATOM 2328 C C . SER A 1 287 ? 22.220 34.993 10.491 1.00 10.43 284 SER A C 1
ATOM 2329 O O . SER A 1 287 ? 23.313 35.393 10.092 1.00 13.06 284 SER A O 1
ATOM 2332 N N . LEU A 1 288 ? 22.081 34.346 11.651 1.00 8.75 285 LEU A N 1
ATOM 2333 C CA . LEU A 1 288 ? 23.204 34.090 12.549 1.00 8.76 285 LEU A CA 1
ATOM 2334 C C . LEU A 1 288 ? 23.887 32.756 12.300 1.00 8.30 285 LEU A C 1
ATOM 2335 O O . LEU A 1 288 ? 24.976 32.532 12.835 1.00 9.38 285 LEU A O 1
ATOM 2340 N N . VAL A 1 289 ? 23.260 31.860 11.552 1.00 8.93 286 VAL A N 1
ATOM 2341 C CA . VAL A 1 289 ? 23.639 30.452 11.513 1.00 9.26 286 VAL A CA 1
ATOM 2342 C C . VAL A 1 289 ? 24.366 30.218 10.190 1.00 9.64 286 VAL A C 1
ATOM 2343 O O . VAL A 1 289 ? 23.746 30.137 9.121 1.00 11.90 286 VAL A O 1
ATOM 2347 N N . ASN A 1 290 ? 25.696 30.151 10.259 1.00 8.71 287 ASN A N 1
ATOM 2348 C CA . ASN A 1 290 ? 26.561 30.188 9.079 1.00 10.18 287 ASN A CA 1
ATOM 2349 C C . ASN A 1 290 ? 27.383 28.928 8.858 1.00 8.69 287 ASN A C 1
ATOM 2350 O O . ASN A 1 290 ? 27.489 28.473 7.715 1.00 9.54 287 ASN A O 1
ATOM 2355 N N . GLY A 1 291 ? 28.018 28.389 9.899 1.00 8.06 288 GLY A N 1
ATOM 2356 C CA . GLY A 1 291 ? 28.829 27.189 9.758 1.00 7.30 288 GLY A CA 1
ATOM 2357 C C . GLY A 1 291 ? 30.309 27.405 9.519 1.00 7.27 288 GLY A C 1
ATOM 2358 O O . GLY A 1 291 ? 30.952 26.564 8.876 1.00 7.65 288 GLY A O 1
ATOM 2359 N N . HIS A 1 292 ? 30.883 28.501 10.014 1.00 7.09 289 HIS A N 1
ATOM 2360 C CA . HIS A 1 292 ? 32.314 28.722 9.865 1.00 7.70 289 HIS A CA 1
ATOM 2361 C C . HIS A 1 292 ? 33.137 27.809 10.786 1.00 7.21 289 HIS A C 1
ATOM 2362 O O . HIS A 1 292 ? 32.638 27.201 11.746 1.00 7.70 289 HIS A O 1
ATOM 2369 N N . VAL A 1 293 ? 34.435 27.713 10.473 1.00 7.44 290 VAL A N 1
ATOM 2370 C CA . VAL A 1 293 ? 35.420 27.088 11.353 1.00 7.55 290 VAL A CA 1
ATOM 2371 C C . VAL A 1 293 ? 36.186 28.205 12.048 1.00 7.34 290 VAL A C 1
ATOM 2372 O O . VAL A 1 293 ? 36.510 29.227 11.430 1.00 8.87 290 VAL A O 1
ATOM 2376 N N . TYR A 1 294 ? 36.473 28.013 13.334 1.00 7.50 291 TYR A N 1
ATOM 2377 C CA . TYR A 1 294 ? 37.140 29.016 14.151 1.00 8.09 291 TYR A CA 1
ATOM 2378 C C . TYR A 1 294 ? 38.396 28.438 14.777 1.00 8.08 291 TYR A C 1
ATOM 2379 O O . TYR A 1 294 ? 38.553 27.218 14.912 1.00 8.27 291 TYR A O 1
ATOM 2388 N N . ARG A 1 295 ? 39.280 29.341 15.182 1.00 9.22 292 ARG A N 1
ATOM 2389 C CA . ARG A 1 295 ? 40.480 28.996 15.920 1.00 10.26 292 ARG A CA 1
ATOM 2390 C C . ARG A 1 295 ? 40.550 29.901 17.140 1.00 9.41 292 ARG A C 1
ATOM 2391 O O . ARG A 1 295 ? 40.460 31.126 17.014 1.00 10.90 292 ARG A O 1
ATOM 2399 N N . VAL A 1 296 ? 40.706 29.304 18.315 1.00 9.47 293 VAL A N 1
ATOM 2400 C CA . VAL A 1 296 ? 40.722 30.036 19.578 1.00 9.29 293 VAL A CA 1
ATOM 2401 C C . VAL A 1 296 ? 42.125 29.954 20.159 1.00 10.04 293 VAL A C 1
ATOM 2402 O O . VAL A 1 296 ? 42.669 28.857 20.353 1.00 10.34 293 VAL A O 1
ATOM 2406 N N . THR A 1 297 ? 42.716 31.111 20.420 1.00 11.58 294 THR A N 1
ATOM 2407 C CA . THR A 1 297 ? 44.033 31.170 21.032 1.00 13.25 294 THR A CA 1
ATOM 2408 C C . THR A 1 297 ? 43.954 31.940 22.341 1.00 14.49 294 THR A C 1
ATOM 2409 O O . THR A 1 297 ? 42.985 32.652 22.606 1.00 16.83 294 THR A O 1
ATOM 2413 N N . GLY A 1 298 ? 44.990 31.791 23.161 1.00 14.92 295 GLY A N 1
ATOM 2414 C CA . GLY A 1 298 ? 45.017 32.484 24.432 1.00 16.87 295 GLY A CA 1
ATOM 2415 C C . GLY A 1 298 ? 44.266 31.802 25.553 1.00 16.70 295 GLY A C 1
ATOM 2416 O O . GLY A 1 298 ? 43.914 32.455 26.537 1.00 19.10 295 GLY A O 1
ATOM 2417 N N . LEU A 1 299 ? 44.007 30.501 25.445 1.00 14.89 296 LEU A N 1
ATOM 2418 C CA . LEU A 1 299 ? 43.327 29.787 26.516 1.00 15.49 296 LEU A CA 1
ATOM 2419 C C . LEU A 1 299 ? 44.254 29.407 27.662 1.00 16.11 296 LEU A C 1
ATOM 2420 O O . LEU A 1 299 ? 43.764 29.011 28.726 1.00 17.54 296 LEU A O 1
ATOM 2425 N N . GLY A 1 300 ? 45.570 29.513 27.482 1.00 15.48 297 GLY A N 1
ATOM 2426 C CA . GLY A 1 300 ? 46.483 29.191 28.558 1.00 16.43 297 GLY A CA 1
ATOM 2427 C C . GLY A 1 300 ? 46.638 27.719 28.852 1.00 15.88 297 GLY A C 1
ATOM 2428 O O . GLY A 1 300 ? 47.203 27.372 29.893 1.00 17.73 297 GLY A O 1
ATOM 2429 N N . VAL A 1 301 ? 46.152 26.845 27.968 1.00 14.17 298 VAL A N 1
ATOM 2430 C CA . VAL A 1 301 ? 46.261 25.400 28.109 1.00 13.40 298 VAL A CA 1
ATOM 2431 C C . VAL A 1 301 ? 46.766 24.818 26.793 1.00 12.47 298 VAL A C 1
ATOM 2432 O O . VAL A 1 301 ? 46.708 25.452 25.736 1.00 15.46 298 VAL A O 1
ATOM 2436 N N . LYS A 1 302 ? 47.247 23.583 26.873 1.00 12.88 299 LYS A N 1
ATOM 2437 C CA . LYS A 1 302 ? 47.665 22.779 25.737 1.00 13.33 299 LYS A CA 1
ATOM 2438 C C . LYS A 1 302 ? 46.875 21.485 25.757 1.00 11.30 299 LYS A C 1
ATOM 2439 O O . LYS A 1 302 ? 46.567 20.960 26.827 1.00 12.51 299 LYS A O 1
ATOM 2445 N N . GLY A 1 303 ? 46.576 20.960 24.567 1.00 10.47 300 GLY A N 1
ATOM 2446 C CA . GLY A 1 303 ? 45.970 19.662 24.428 1.00 10.06 300 GLY A CA 1
ATOM 2447 C C . GLY A 1 303 ? 46.954 18.611 23.963 1.00 9.32 300 GLY A C 1
ATOM 2448 O O . GLY A 1 303 ? 48.179 18.745 24.115 1.00 11.26 300 GLY A O 1
ATOM 2449 N N . PHE A 1 304 ? 46.417 17.561 23.358 1.00 9.28 301 PHE A N 1
ATOM 2450 C CA . PHE A 1 304 ? 47.183 16.430 22.867 1.00 10.07 301 PHE A CA 1
ATOM 2451 C C . PHE A 1 304 ? 46.990 16.290 21.368 1.00 9.82 301 PHE A C 1
ATOM 2452 O O . PHE A 1 304 ? 45.925 16.596 20.838 1.00 11.20 301 PHE A O 1
ATOM 2460 N N . ALA A 1 305 ? 48.018 15.777 20.701 1.00 10.64 302 ALA A N 1
ATOM 2461 C CA . ALA A 1 305 ? 47.910 15.424 19.293 1.00 11.29 302 ALA A CA 1
ATOM 2462 C C . ALA A 1 305 ? 46.797 14.397 19.093 1.00 9.98 302 ALA A C 1
ATOM 2463 O O . ALA A 1 305 ? 46.548 13.557 19.954 1.00 10.72 302 ALA A O 1
ATOM 2465 N N . GLY A 1 306 ? 46.115 14.466 17.950 1.00 9.12 303 GLY A N 1
ATOM 2466 C CA . GLY A 1 306 ? 45.102 13.463 17.657 1.00 9.30 303 GLY A CA 1
ATOM 2467 C C . GLY A 1 306 ? 45.722 12.079 17.540 1.00 8.21 303 GLY A C 1
ATOM 2468 O O . GLY A 1 306 ? 46.789 11.908 16.952 1.00 10.33 303 GLY A O 1
ATOM 2469 N N . VAL A 1 307 ? 45.048 11.082 18.111 1.00 7.81 304 VAL A N 1
ATOM 2470 C CA . VAL A 1 307 ? 45.547 9.710 18.119 1.00 7.83 304 VAL A CA 1
ATOM 2471 C C . VAL A 1 307 ? 45.065 8.972 16.877 1.00 7.38 304 VAL A C 1
ATOM 2472 O O . VAL A 1 307 ? 43.889 9.044 16.502 1.00 7.56 304 VAL A O 1
ATOM 2476 N N . LYS A 1 308 ? 45.973 8.230 16.249 1.00 7.66 305 LYS A N 1
ATOM 2477 C CA . LYS A 1 308 ? 45.618 7.413 15.095 1.00 7.40 305 LYS A CA 1
ATOM 2478 C C . LYS A 1 308 ? 44.953 6.102 15.510 1.00 7.77 305 LYS A C 1
ATOM 2479 O O . LYS A 1 308 ? 45.204 5.559 16.593 1.00 9.37 305 LYS A O 1
ATOM 2485 N N . VAL A 1 309 ? 44.091 5.588 14.632 1.00 7.93 306 VAL A N 1
ATOM 2486 C CA . VAL A 1 309 ? 43.453 4.293 14.876 1.00 8.22 306 VAL A CA 1
ATOM 2487 C C . VAL A 1 309 ? 44.428 3.171 14.558 1.00 9.12 306 VAL A C 1
ATOM 2488 O O . VAL A 1 309 ? 45.040 3.148 13.482 1.00 10.78 306 VAL A O 1
ATOM 2492 N N . LYS A 1 310 ? 44.530 2.213 15.471 1.00 11.19 307 LYS A N 1
ATOM 2493 C CA . LYS A 1 310 ? 45.270 0.981 15.239 1.00 14.84 307 LYS A CA 1
ATOM 2494 C C . LYS A 1 310 ? 44.313 -0.137 14.843 1.00 18.35 307 LYS A C 1
ATOM 2495 O O . LYS A 1 310 ? 43.308 -0.378 15.527 1.00 19.50 307 LYS A O 1
ATOM 2501 N N . LEU A 1 311 ? 44.633 -0.816 13.747 1.00 22.22 308 LEU A N 1
ATOM 2502 C CA . LEU A 1 311 ? 43.922 -2.026 13.343 1.00 26.23 308 LEU A CA 1
ATOM 2503 C C . LEU A 1 311 ? 44.847 -3.241 13.390 1.00 29.40 308 LEU A C 1
ATOM 2504 O O . LEU A 1 311 ? 45.735 -3.325 14.240 1.00 32.37 308 LEU A O 1
#

Sequence (307 aa):
GPVVEKIAELLGGKYTVGEGPHWDHETQTLYFVDTVEKTFHKYYVPSQKKYTFCKVDKLVSFIIPLAGSPGRFVVSLEERREIAILTWDGVSAAPPTSIEAIIVNVEPHIKNNRLNDGKADPLGNLWTGTMAIDAGLPIGPVTGSSLYHLGADKKVVKKMHESSNIAIANGLAWSNDLKKMYYIDSGKRRVDEYDYYDASSTLSSISNQRRPPLFTFEKHEVPGYPDGQTIDEEEGNLWVAVFQGQRIIKISTQQPEVLLDTVKIPDPQVTSVAFGGPPNNLDELYVTSAGLQLDDDDSSFDDKSLVNGHVYRVTGLGVKGFAGVKVKL